Protein AF-A0ABD3G164-F1 (afdb_monomer)

Structure (mmCIF, N/CA/C/O backbone):
data_AF-A0ABD3G164-F1
#
_entry.id   AF-A0ABD3G164-F1
#
loop_
_atom_site.group_PDB
_atom_site.id
_atom_site.type_symbol
_atom_site.label_atom_id
_atom_site.label_alt_id
_atom_site.label_comp_id
_atom_site.label_asym_id
_atom_site.label_entity_id
_atom_site.label_seq_id
_atom_site.pdbx_PDB_ins_code
_atom_site.Cartn_x
_atom_site.Cartn_y
_atom_site.Cartn_z
_atom_site.occupancy
_atom_site.B_iso_or_equiv
_atom_site.auth_seq_id
_atom_site.auth_comp_id
_atom_site.auth_asym_id
_atom_site.auth_atom_id
_atom_site.pdbx_PDB_model_num
ATOM 1 N N . MET A 1 1 ? -25.704 -12.416 -5.956 1.00 90.75 1 MET A N 1
ATOM 2 C CA . MET A 1 1 ? -25.611 -12.506 -4.481 1.00 90.75 1 MET A CA 1
ATOM 3 C C . MET A 1 1 ? -25.428 -13.931 -3.973 1.00 90.75 1 MET A C 1
ATOM 5 O O . MET A 1 1 ? -24.560 -14.127 -3.137 1.00 90.75 1 MET A O 1
ATOM 9 N N . GLU A 1 2 ? -26.153 -14.931 -4.487 1.00 91.62 2 GLU A N 1
ATOM 10 C CA . GLU A 1 2 ? -26.036 -16.329 -4.013 1.00 91.62 2 GLU A CA 1
ATOM 11 C C . GLU A 1 2 ? -24.606 -16.896 -4.082 1.00 91.62 2 GLU A C 1
ATOM 13 O O . GLU A 1 2 ? -24.134 -17.468 -3.105 1.00 91.62 2 GLU A O 1
ATOM 18 N N . ASP A 1 3 ? -23.888 -16.704 -5.199 1.00 91.56 3 ASP A N 1
ATOM 19 C CA . ASP A 1 3 ? -22.515 -17.228 -5.320 1.00 91.56 3 ASP A CA 1
ATOM 20 C C . ASP A 1 3 ? -21.555 -16.527 -4.346 1.00 91.56 3 ASP A C 1
ATOM 22 O O . ASP A 1 3 ? -20.704 -17.173 -3.748 1.00 91.56 3 ASP A O 1
ATOM 26 N N . ALA A 1 4 ? -21.734 -15.218 -4.139 1.00 91.69 4 ALA A N 1
ATOM 27 C CA . ALA A 1 4 ? -20.929 -14.433 -3.206 1.00 91.69 4 ALA A CA 1
ATOM 28 C C . ALA A 1 4 ? -21.155 -14.860 -1.744 1.00 91.69 4 ALA A C 1
ATOM 30 O O . ALA A 1 4 ? -20.212 -14.880 -0.954 1.00 91.69 4 ALA A O 1
ATOM 31 N N . ALA A 1 5 ? -22.391 -15.232 -1.391 1.00 88.31 5 ALA A N 1
ATOM 32 C CA . ALA A 1 5 ? -22.724 -15.770 -0.074 1.00 88.31 5 ALA A CA 1
ATOM 33 C C . ALA A 1 5 ? -22.107 -17.160 0.154 1.00 88.31 5 ALA A C 1
ATOM 35 O O . ALA A 1 5 ? -21.679 -17.464 1.262 1.00 88.31 5 ALA A O 1
ATOM 36 N N . ALA A 1 6 ? -22.010 -17.986 -0.893 1.00 89.81 6 ALA A N 1
ATOM 37 C CA . ALA A 1 6 ? -21.413 -19.318 -0.803 1.00 89.81 6 ALA A CA 1
ATOM 38 C C . ALA A 1 6 ? -19.894 -19.301 -0.546 1.00 89.81 6 ALA A C 1
ATOM 40 O O . ALA A 1 6 ? -19.357 -20.293 -0.059 1.00 89.81 6 ALA A O 1
ATOM 41 N N . SER A 1 7 ? -19.203 -18.201 -0.868 1.00 86.75 7 SER A N 1
ATOM 42 C CA . SER A 1 7 ? -17.744 -18.082 -0.749 1.00 86.75 7 SER A CA 1
ATOM 43 C C . SER A 1 7 ? -17.274 -16.998 0.224 1.00 86.75 7 SER A C 1
ATOM 45 O O . SER A 1 7 ? -16.114 -16.619 0.161 1.00 86.75 7 SER A O 1
ATOM 47 N N . ASN A 1 8 ? -18.148 -16.436 1.071 1.00 87.19 8 ASN A N 1
ATOM 48 C CA . ASN A 1 8 ? -17.814 -15.283 1.927 1.00 87.19 8 ASN A CA 1
ATOM 49 C C . ASN A 1 8 ? -17.136 -14.120 1.167 1.00 87.19 8 ASN A C 1
ATOM 51 O O . ASN A 1 8 ? -16.335 -13.383 1.735 1.00 87.19 8 ASN A O 1
ATOM 55 N N . PHE A 1 9 ? -17.481 -13.926 -0.111 1.00 91.06 9 PHE A N 1
ATOM 56 C CA . PHE A 1 9 ? -16.754 -13.056 -1.044 1.00 91.06 9 PHE A CA 1
ATOM 57 C C . PHE A 1 9 ? -16.485 -11.654 -0.483 1.00 91.06 9 PHE A C 1
ATOM 59 O O . PHE A 1 9 ? -15.354 -11.179 -0.492 1.00 91.06 9 PHE A O 1
ATOM 66 N N . PHE A 1 10 ? -17.521 -11.005 0.049 1.00 91.56 10 PHE A N 1
ATOM 67 C CA . PHE A 1 10 ? -17.419 -9.645 0.576 1.00 91.56 10 PHE A CA 1
ATOM 68 C C . PHE A 1 10 ? -16.602 -9.559 1.866 1.00 91.56 10 PHE A C 1
ATOM 70 O O . PHE A 1 10 ? -15.978 -8.536 2.112 1.00 91.56 10 PHE A O 1
ATOM 77 N N . TRP A 1 11 ? -16.569 -10.621 2.675 1.00 87.12 11 TRP A N 1
ATOM 78 C CA . TRP A 1 11 ? -15.669 -10.674 3.824 1.00 87.12 11 TRP A CA 1
ATOM 79 C C . TRP A 1 11 ? -14.224 -10.753 3.340 1.00 87.12 11 TRP A C 1
ATOM 81 O O . TRP A 1 11 ? -13.418 -9.918 3.714 1.00 87.12 11 TRP A O 1
ATOM 91 N N . GLU A 1 12 ? -13.901 -11.685 2.444 1.00 84.88 12 GLU A N 1
ATOM 92 C CA . GLU A 1 12 ? -12.526 -11.879 1.956 1.00 84.88 12 GLU A CA 1
ATOM 93 C C . GLU A 1 12 ? -11.921 -10.638 1.278 1.00 84.88 12 GLU A C 1
ATOM 95 O O . GLU A 1 12 ? -10.701 -10.509 1.210 1.00 84.88 12 GLU A O 1
ATOM 100 N N . HIS A 1 13 ? -12.766 -9.721 0.802 1.00 84.44 13 HIS A N 1
ATOM 101 C CA . HIS A 1 13 ? -12.353 -8.469 0.168 1.00 84.44 13 HIS A CA 1
ATOM 102 C C . HIS A 1 13 ? -12.568 -7.225 1.048 1.00 84.44 13 HIS A C 1
ATOM 104 O O . HIS A 1 13 ? -12.393 -6.113 0.560 1.00 84.44 13 HIS A O 1
ATOM 110 N N . ALA A 1 14 ? -12.940 -7.391 2.324 1.00 84.94 14 ALA A N 1
ATOM 111 C CA . ALA A 1 14 ? -13.255 -6.296 3.250 1.00 84.94 14 ALA A CA 1
ATOM 112 C C . ALA A 1 14 ? -14.334 -5.315 2.725 1.00 84.94 14 ALA A C 1
ATOM 114 O O . ALA A 1 14 ? -14.304 -4.124 3.011 1.00 84.94 14 ALA A O 1
ATOM 115 N N . ASP A 1 15 ? -15.316 -5.835 1.986 1.00 89.62 15 ASP A N 1
ATOM 116 C CA . ASP A 1 15 ? -16.340 -5.087 1.244 1.00 89.62 15 ASP A CA 1
ATOM 117 C C . ASP A 1 15 ? -17.768 -5.399 1.734 1.00 89.62 15 ASP A C 1
ATOM 119 O O . ASP A 1 15 ? -18.725 -5.483 0.962 1.00 89.62 15 ASP A O 1
ATOM 123 N N . LEU A 1 16 ? -17.937 -5.597 3.043 1.00 88.44 16 LEU A N 1
ATOM 124 C CA . LEU A 1 16 ? -19.236 -5.919 3.650 1.00 88.44 16 LEU A CA 1
ATOM 125 C C . LEU A 1 16 ? -20.266 -4.792 3.492 1.00 88.44 16 LEU A C 1
ATOM 127 O O . LEU A 1 16 ? -21.427 -5.079 3.225 1.00 88.44 16 LEU A O 1
ATOM 131 N N . GLU A 1 17 ? -19.848 -3.529 3.552 1.00 88.88 17 GLU A N 1
ATOM 132 C CA . GLU A 1 17 ? -20.743 -2.393 3.281 1.00 88.88 17 GLU A CA 1
ATOM 133 C C . GLU A 1 17 ? -21.261 -2.417 1.836 1.00 88.88 17 GLU A C 1
ATOM 135 O O . GLU A 1 17 ? -22.432 -2.142 1.578 1.00 88.88 17 GLU A O 1
ATOM 140 N N . TRP A 1 18 ? -20.420 -2.840 0.885 1.00 93.19 18 TRP A N 1
ATOM 141 C CA . TRP A 1 18 ? -20.829 -3.024 -0.507 1.00 93.19 18 TRP A CA 1
ATOM 142 C C . TRP A 1 18 ? -21.812 -4.175 -0.674 1.00 93.19 18 TRP A C 1
ATOM 144 O O . TRP A 1 18 ? -22.723 -4.067 -1.490 1.00 93.19 18 TRP A O 1
ATOM 154 N N . ARG A 1 19 ? -21.686 -5.259 0.104 1.00 93.94 19 ARG A N 1
ATOM 155 C CA . ARG A 1 19 ? -22.713 -6.313 0.135 1.00 93.94 19 ARG A CA 1
ATOM 156 C C . ARG A 1 19 ? -24.071 -5.715 0.485 1.00 93.94 19 ARG A C 1
ATOM 158 O O . ARG A 1 19 ? -25.034 -5.967 -0.235 1.00 93.94 19 ARG A O 1
ATOM 165 N N . ASP A 1 20 ? -24.130 -4.958 1.575 1.00 92.69 20 ASP A N 1
ATOM 166 C CA . ASP A 1 20 ? -25.382 -4.434 2.122 1.00 92.69 20 ASP A CA 1
ATOM 167 C C . ASP A 1 20 ? -25.994 -3.399 1.176 1.00 92.69 20 ASP A C 1
ATOM 169 O O . ASP A 1 20 ? -27.171 -3.505 0.829 1.00 92.69 20 ASP A O 1
ATOM 173 N N . TRP A 1 21 ? -25.164 -2.508 0.627 1.00 95.19 21 TRP A N 1
ATOM 174 C CA . TRP A 1 21 ? -25.572 -1.564 -0.411 1.00 95.19 21 TRP A CA 1
ATOM 175 C C . TRP A 1 21 ? -26.112 -2.268 -1.666 1.00 95.19 21 TRP A C 1
ATOM 177 O O . TRP A 1 21 ? -27.148 -1.867 -2.199 1.00 95.19 21 TRP A O 1
ATOM 187 N N . ILE A 1 22 ? -25.460 -3.338 -2.145 1.00 95.25 22 ILE A N 1
ATOM 188 C CA . ILE A 1 22 ? -25.930 -4.094 -3.318 1.00 95.25 22 ILE A CA 1
ATOM 189 C C . ILE A 1 22 ? -27.287 -4.747 -3.032 1.00 95.25 22 ILE A C 1
ATOM 191 O O . ILE A 1 22 ? -28.179 -4.660 -3.875 1.00 95.25 22 ILE A O 1
ATOM 195 N N . VAL A 1 23 ? -27.457 -5.396 -1.874 1.00 94.81 23 VAL A N 1
ATOM 196 C CA . VAL A 1 23 ? -28.728 -6.041 -1.493 1.00 94.81 23 VAL A CA 1
ATOM 197 C C . VAL A 1 23 ? -29.853 -5.015 -1.443 1.00 94.81 23 VAL A C 1
ATOM 199 O O . VAL A 1 23 ? -30.873 -5.198 -2.100 1.00 94.81 23 VAL A O 1
ATOM 202 N N . GLU A 1 24 ? -29.638 -3.902 -0.746 1.00 95.12 24 GLU A N 1
ATOM 203 C CA . GLU A 1 24 ? -30.644 -2.853 -0.602 1.00 95.12 24 GLU A CA 1
ATOM 204 C C . GLU A 1 24 ? -31.071 -2.265 -1.955 1.00 95.12 24 GLU A C 1
ATOM 206 O O . GLU A 1 24 ? -32.260 -2.061 -2.207 1.00 95.12 24 GLU A O 1
ATOM 211 N N . ASN A 1 25 ? -30.119 -2.003 -2.854 1.00 95.44 25 ASN A N 1
ATOM 212 C CA . ASN A 1 25 ? -30.437 -1.450 -4.169 1.00 95.44 25 ASN A CA 1
ATOM 213 C C . ASN A 1 25 ? -31.142 -2.463 -5.079 1.00 95.44 25 ASN A C 1
ATOM 215 O O . ASN A 1 25 ? -32.011 -2.070 -5.861 1.00 95.44 25 ASN A O 1
ATOM 219 N N . LEU A 1 26 ? -30.810 -3.753 -4.968 1.00 94.19 26 LEU A N 1
ATOM 220 C CA . LEU A 1 26 ? -31.539 -4.815 -5.664 1.00 94.19 26 LEU A CA 1
ATOM 221 C C . LEU A 1 26 ? -32.984 -4.915 -5.158 1.00 94.19 26 LEU A C 1
ATOM 223 O O . LEU A 1 26 ? -33.901 -4.970 -5.976 1.00 94.19 26 LEU A O 1
ATOM 227 N N . ASP A 1 27 ? -33.195 -4.862 -3.841 1.00 94.94 27 ASP A N 1
ATOM 228 C CA . ASP A 1 27 ? -34.528 -4.923 -3.225 1.00 94.94 27 ASP A CA 1
ATOM 229 C C . ASP A 1 27 ? -35.397 -3.712 -3.596 1.00 94.94 27 ASP A C 1
ATOM 231 O O . ASP A 1 27 ? -36.611 -3.829 -3.771 1.00 94.94 27 ASP A O 1
ATOM 235 N N . ARG A 1 28 ? -34.772 -2.543 -3.774 1.00 95.31 28 ARG A N 1
ATOM 236 C CA . ARG A 1 28 ? -35.432 -1.314 -4.241 1.00 95.31 28 ARG A CA 1
ATOM 237 C C . ARG A 1 28 ? -35.680 -1.281 -5.753 1.00 95.31 28 ARG A C 1
ATOM 239 O O . ARG A 1 28 ? -36.342 -0.357 -6.219 1.00 95.31 28 ARG A O 1
ATOM 246 N N . GLY A 1 29 ? -35.160 -2.246 -6.515 1.00 93.69 29 GLY A N 1
ATOM 247 C CA . GLY A 1 29 ? -35.271 -2.272 -7.975 1.00 93.69 29 GLY A CA 1
ATOM 248 C C . GLY A 1 29 ? -34.539 -1.113 -8.657 1.00 93.69 29 GLY A C 1
ATOM 249 O O . GLY A 1 29 ? -35.062 -0.549 -9.611 1.00 93.69 29 GLY A O 1
ATOM 250 N N . ALA A 1 30 ? -33.367 -0.719 -8.148 1.00 93.38 30 ALA A N 1
ATOM 251 C CA . ALA A 1 30 ? -32.606 0.405 -8.687 1.00 93.38 30 ALA A CA 1
ATOM 252 C C . ALA A 1 30 ? -32.111 0.154 -10.128 1.00 93.38 30 ALA A C 1
ATOM 254 O O . ALA A 1 30 ? -31.572 -0.908 -10.440 1.00 93.38 30 ALA A O 1
ATOM 255 N N . ASP A 1 31 ? -32.213 1.175 -10.984 1.00 88.69 31 ASP A N 1
ATOM 256 C CA . ASP A 1 31 ? -31.933 1.058 -12.424 1.00 88.69 31 ASP A CA 1
ATOM 257 C C . ASP A 1 31 ? -30.432 1.030 -12.784 1.00 88.69 31 ASP A C 1
ATOM 259 O O . ASP A 1 31 ? -30.060 0.560 -13.859 1.00 88.69 31 ASP A O 1
ATOM 263 N N . ASN A 1 32 ? -29.545 1.529 -11.911 1.00 90.25 32 ASN A N 1
ATOM 264 C CA . ASN A 1 32 ? -28.104 1.628 -12.186 1.00 90.25 32 ASN A CA 1
ATOM 265 C C . ASN A 1 32 ? -27.232 1.185 -11.003 1.00 90.25 32 ASN A C 1
ATOM 267 O O . ASN A 1 32 ? -26.580 1.991 -10.342 1.00 90.25 32 ASN A O 1
ATOM 271 N N . ILE A 1 33 ? -27.189 -0.122 -10.767 1.00 93.12 33 ILE A N 1
ATOM 272 C CA . ILE A 1 33 ? -26.314 -0.721 -9.748 1.00 93.12 33 ILE A CA 1
ATOM 273 C C . ILE A 1 33 ? -24.887 -0.915 -10.289 1.00 93.12 33 ILE A C 1
ATOM 275 O O . ILE A 1 33 ? -23.912 -0.789 -9.552 1.00 93.12 33 ILE A O 1
ATOM 279 N N . MET A 1 34 ? -24.745 -1.186 -11.591 1.00 93.69 34 MET A N 1
ATOM 280 C CA . MET A 1 34 ? -23.447 -1.509 -12.192 1.00 93.69 34 MET A CA 1
ATOM 281 C C . MET A 1 34 ? -22.507 -0.308 -12.291 1.00 93.69 34 MET A C 1
ATOM 283 O O . MET A 1 34 ? -21.310 -0.495 -12.110 1.00 93.69 34 MET A O 1
ATOM 287 N N . GLY A 1 35 ? -23.007 0.905 -12.550 1.00 93.94 35 GLY A N 1
ATOM 288 C CA . GLY A 1 35 ? -22.163 2.102 -12.650 1.00 93.94 35 GLY A CA 1
ATOM 289 C C . GLY A 1 35 ? -21.299 2.325 -11.401 1.00 93.94 35 GLY A C 1
ATOM 290 O O . GLY A 1 35 ? -20.074 2.260 -11.512 1.00 93.94 35 GLY A O 1
ATOM 291 N N . PRO A 1 36 ? -21.908 2.481 -10.209 1.00 94.19 36 PRO A N 1
ATOM 292 C CA . PRO A 1 36 ? -21.166 2.660 -8.958 1.00 94.19 36 PRO A CA 1
ATOM 293 C C . PRO A 1 36 ? -20.212 1.503 -8.635 1.00 94.19 36 PRO A C 1
ATOM 295 O O . PRO A 1 36 ? -19.094 1.737 -8.175 1.00 94.19 36 PRO A O 1
ATOM 298 N N . ILE A 1 37 ? -20.617 0.254 -8.913 1.00 93.44 37 ILE A N 1
ATOM 299 C CA . ILE A 1 37 ? -19.750 -0.917 -8.716 1.00 93.44 37 ILE A CA 1
ATOM 300 C C . ILE A 1 37 ? -18.529 -0.838 -9.628 1.00 93.44 37 ILE A C 1
ATOM 302 O O . ILE A 1 37 ? -17.422 -1.083 -9.172 1.00 93.44 37 ILE A O 1
ATOM 306 N N . LEU A 1 38 ? -18.693 -0.514 -10.909 1.00 90.88 38 LEU A N 1
ATOM 307 C CA . LEU A 1 38 ? -17.566 -0.470 -11.840 1.00 90.88 38 LEU A CA 1
ATOM 308 C C . LEU A 1 38 ? -16.601 0.675 -11.532 1.00 90.88 38 LEU A C 1
ATOM 310 O O . LEU A 1 38 ? -15.396 0.502 -11.693 1.00 90.88 38 LEU A O 1
ATOM 314 N N . GLU A 1 39 ? -17.123 1.799 -11.050 1.00 87.88 39 GLU A N 1
ATOM 315 C CA . GLU A 1 39 ? -16.330 2.958 -10.648 1.00 87.88 39 GLU A CA 1
ATOM 316 C C . GLU A 1 39 ? -15.532 2.697 -9.362 1.00 87.88 39 GLU A C 1
ATOM 318 O O . GLU A 1 39 ? -14.335 2.960 -9.312 1.00 87.88 39 GLU A O 1
ATOM 323 N N . SER A 1 40 ? -16.170 2.135 -8.332 1.00 87.31 40 SER A N 1
ATOM 324 C CA . SER A 1 40 ? -15.554 1.994 -7.002 1.00 87.31 40 SER A CA 1
ATOM 325 C C . SER A 1 40 ? -14.933 0.620 -6.742 1.00 87.31 40 SER A C 1
ATOM 327 O O . SER A 1 40 ? -14.035 0.475 -5.913 1.00 87.31 40 SER A O 1
ATOM 329 N N . LYS A 1 41 ? -15.451 -0.416 -7.403 1.00 89.81 41 LYS A N 1
ATOM 330 C CA . LYS A 1 41 ? -15.180 -1.839 -7.149 1.00 89.81 41 LYS A CA 1
ATOM 331 C C . LYS A 1 41 ? -15.093 -2.633 -8.454 1.00 89.81 41 LYS A C 1
ATOM 333 O O . LYS A 1 41 ? -15.534 -3.778 -8.532 1.00 89.81 41 LYS A O 1
ATOM 338 N N . GLY A 1 42 ? -14.482 -2.048 -9.488 1.00 86.19 42 GLY A N 1
ATOM 339 C CA . GLY A 1 42 ? -14.372 -2.650 -10.823 1.00 86.19 42 GLY A CA 1
ATOM 340 C C . GLY A 1 42 ? -13.760 -4.057 -10.842 1.00 86.19 42 GLY A C 1
ATOM 341 O O . GLY A 1 42 ? -14.098 -4.865 -11.708 1.00 86.19 42 GLY A O 1
ATOM 342 N N . TYR A 1 43 ? -12.948 -4.405 -9.836 1.00 85.25 43 TYR A N 1
ATOM 343 C CA . TYR A 1 43 ? -12.423 -5.761 -9.648 1.00 85.25 43 TYR A CA 1
ATOM 344 C C . TYR A 1 43 ? -13.525 -6.830 -9.487 1.00 85.25 43 TYR A C 1
ATOM 346 O O . TYR A 1 43 ? -13.260 -8.007 -9.718 1.00 85.25 43 TYR A O 1
ATOM 354 N N . MET A 1 44 ? -14.754 -6.451 -9.111 1.00 91.50 44 MET A N 1
ATOM 355 C CA . MET A 1 44 ? -15.895 -7.362 -8.969 1.00 91.50 44 MET A CA 1
ATOM 356 C C . MET A 1 44 ? -16.439 -7.844 -10.324 1.00 91.50 44 MET A C 1
ATOM 358 O O . MET A 1 44 ? -17.105 -8.880 -10.382 1.00 91.50 44 MET A O 1
ATOM 362 N N . LEU A 1 45 ? -16.155 -7.138 -11.427 1.00 91.94 45 LEU A N 1
ATOM 363 C CA . LEU A 1 45 ? -16.735 -7.423 -12.744 1.00 91.94 45 LEU A CA 1
ATOM 364 C C . LEU A 1 45 ? -16.503 -8.871 -13.225 1.00 91.94 45 LEU A C 1
ATOM 366 O O . LEU A 1 45 ? -17.479 -9.505 -13.635 1.00 91.94 45 LEU A O 1
ATOM 370 N N . PRO A 1 46 ? -15.289 -9.456 -13.146 1.00 90.19 46 PRO A N 1
ATOM 371 C CA . PRO A 1 46 ? -15.083 -10.854 -13.515 1.00 90.19 46 PRO A CA 1
ATOM 372 C C . PRO A 1 46 ? -15.953 -11.835 -12.726 1.00 90.19 46 PRO A C 1
ATOM 374 O O . PRO A 1 46 ? -16.458 -12.802 -13.295 1.00 90.19 46 PRO A O 1
ATOM 377 N N . PHE A 1 47 ? -16.185 -11.566 -11.439 1.00 91.94 47 PHE A N 1
ATOM 378 C CA . PHE A 1 47 ? -17.030 -12.399 -10.584 1.00 91.94 47 PHE A CA 1
ATOM 379 C C . PHE A 1 47 ? -18.510 -12.259 -10.945 1.00 91.94 47 PHE A C 1
ATOM 381 O O . PHE A 1 47 ? -19.226 -13.260 -11.003 1.00 91.94 47 PHE A O 1
ATOM 388 N N . ILE A 1 48 ? -18.959 -11.040 -11.258 1.00 93.12 48 ILE A N 1
ATOM 389 C CA . ILE A 1 48 ? -20.326 -10.768 -11.725 1.00 93.12 48 ILE A CA 1
ATOM 390 C C . ILE A 1 48 ? -20.588 -11.491 -13.052 1.00 93.12 48 ILE A C 1
ATOM 392 O O . ILE A 1 48 ? -21.585 -12.203 -13.178 1.00 93.12 48 ILE A O 1
ATOM 396 N N . VAL A 1 49 ? -19.674 -11.380 -14.020 1.00 93.06 49 VAL A N 1
ATOM 397 C CA . VAL A 1 49 ? -19.796 -12.044 -15.328 1.00 93.06 49 VAL A CA 1
ATOM 398 C C . VAL A 1 49 ? -19.757 -13.565 -15.190 1.00 93.06 49 VAL A C 1
ATOM 400 O O . VAL A 1 49 ? -20.571 -14.247 -15.809 1.00 93.06 49 VAL A O 1
ATOM 403 N N . ALA A 1 50 ? -18.880 -14.113 -14.343 1.00 90.69 50 ALA A N 1
ATOM 404 C CA . ALA A 1 50 ? -18.846 -15.550 -14.071 1.00 90.69 50 ALA A CA 1
ATOM 405 C C . ALA A 1 50 ? -20.159 -16.047 -13.436 1.00 90.69 50 ALA A C 1
ATOM 407 O O . ALA A 1 50 ? -20.699 -17.081 -13.836 1.00 90.69 50 ALA A O 1
ATOM 408 N N . SER A 1 51 ? -20.705 -15.285 -12.483 1.00 92.50 51 SER A N 1
ATOM 409 C CA . SER A 1 51 ? -21.987 -15.564 -11.826 1.00 92.50 51 SER A CA 1
ATOM 410 C C . SER A 1 51 ? -23.157 -15.528 -12.823 1.00 92.50 51 SER A C 1
ATOM 412 O O . SER A 1 51 ? -24.032 -16.401 -12.793 1.00 92.50 51 SER A O 1
ATOM 414 N N . TRP A 1 52 ? -23.156 -14.569 -13.753 1.00 93.12 52 TRP A N 1
ATOM 415 C CA . TRP A 1 52 ? -24.133 -14.491 -14.840 1.00 93.12 52 TRP A CA 1
ATOM 416 C C . TRP A 1 52 ? -24.001 -15.668 -15.815 1.00 93.12 52 TRP A C 1
ATOM 418 O O . TRP A 1 52 ? -24.985 -16.365 -16.059 1.00 93.12 52 TRP A O 1
ATOM 428 N N . ALA A 1 53 ? -22.793 -15.954 -16.310 1.00 91.88 53 ALA A N 1
ATOM 429 C CA . ALA A 1 53 ? -22.547 -17.023 -17.280 1.00 91.88 53 ALA A CA 1
ATOM 430 C C . ALA A 1 53 ? -22.958 -18.401 -16.733 1.00 91.88 53 ALA A C 1
ATOM 432 O O . ALA A 1 53 ? -23.580 -19.196 -17.439 1.00 91.88 53 ALA A O 1
ATOM 433 N N . LYS A 1 54 ? -22.698 -18.652 -15.440 1.00 90.75 54 LYS A N 1
ATOM 434 C CA . LYS A 1 54 ? -23.152 -19.856 -14.727 1.00 90.75 54 LYS A CA 1
ATOM 435 C C . LYS A 1 54 ? -24.675 -20.028 -14.780 1.00 90.75 54 LYS A C 1
ATOM 437 O O . LYS A 1 54 ? -25.144 -21.150 -14.946 1.00 90.75 54 LYS A O 1
ATOM 442 N N . ARG A 1 55 ? -25.444 -18.940 -14.647 1.00 92.94 55 ARG A N 1
ATOM 443 C CA . ARG A 1 55 ? -26.920 -18.958 -14.710 1.00 92.94 55 ARG A CA 1
ATOM 444 C C . ARG A 1 55 ? -27.450 -19.007 -16.136 1.00 92.94 55 ARG A C 1
ATOM 446 O O . ARG A 1 55 ? -28.490 -19.613 -16.362 1.00 92.94 55 ARG A O 1
ATOM 453 N N . ALA A 1 56 ? -26.739 -18.401 -17.083 1.00 92.12 56 ALA A N 1
ATOM 454 C CA . ALA A 1 56 ? -27.106 -18.441 -18.491 1.00 92.12 56 ALA A CA 1
ATOM 455 C C . ALA A 1 56 ? -27.026 -19.867 -19.068 1.00 92.12 56 ALA A C 1
ATOM 457 O O . ALA A 1 56 ? -27.746 -20.179 -20.007 1.00 92.12 56 ALA A O 1
ATOM 458 N N . GLY A 1 57 ? -26.185 -20.746 -18.504 1.00 88.38 57 GLY A N 1
ATOM 459 C CA . GLY A 1 57 ? -26.207 -22.185 -18.797 1.00 88.38 57 GLY A CA 1
ATOM 460 C C . GLY A 1 57 ? -25.712 -22.575 -20.196 1.00 88.38 57 GLY A C 1
ATOM 461 O O . GLY A 1 57 ? -25.869 -23.725 -20.600 1.00 88.38 57 GLY A O 1
ATOM 462 N N . HIS A 1 58 ? -25.093 -21.645 -20.928 1.00 88.50 58 HIS A N 1
ATOM 463 C CA . HIS A 1 58 ? -24.563 -21.865 -22.272 1.00 88.50 58 HIS A CA 1
ATOM 464 C C . HIS A 1 58 ? -23.041 -21.711 -22.288 1.00 88.50 58 HIS A C 1
ATOM 466 O O . HIS A 1 58 ? -22.511 -20.664 -21.919 1.00 88.50 58 HIS A O 1
ATOM 472 N N . SER A 1 59 ? -22.331 -22.736 -22.769 1.00 81.44 59 SER A N 1
ATOM 473 C CA . SER A 1 59 ? -20.861 -22.742 -22.835 1.00 81.44 59 SER A CA 1
ATOM 474 C C . SER A 1 59 ? -20.285 -21.639 -23.727 1.00 81.44 59 SER A C 1
ATOM 476 O O . SER A 1 59 ? -19.179 -21.177 -23.478 1.00 81.44 59 SER A O 1
ATOM 478 N N . GLU A 1 60 ? -21.039 -21.183 -24.730 1.00 87.31 60 GLU A N 1
ATOM 479 C CA . GLU A 1 60 ? -20.649 -20.079 -25.621 1.00 87.31 60 GLU A CA 1
ATOM 480 C C . GLU A 1 60 ? -20.654 -18.706 -24.927 1.00 87.31 60 GLU A C 1
ATOM 482 O O . GLU A 1 60 ? -20.019 -17.773 -25.409 1.00 87.31 60 GLU A O 1
ATOM 487 N N . LEU A 1 61 ? -21.336 -18.577 -23.782 1.00 85.19 61 LEU A N 1
ATOM 488 C CA . LEU A 1 61 ? -21.434 -17.330 -23.015 1.00 85.19 61 LEU A CA 1
ATOM 489 C C . LEU A 1 61 ? -20.382 -17.228 -21.899 1.00 85.19 61 LEU A C 1
ATOM 491 O O . LEU A 1 61 ? -20.369 -16.255 -21.143 1.00 85.19 61 LEU A O 1
ATOM 495 N N . VAL A 1 62 ? -19.490 -18.217 -21.777 1.00 84.56 62 VAL A N 1
ATOM 496 C CA . VAL A 1 62 ? -18.388 -18.189 -20.809 1.00 84.56 62 VAL A CA 1
ATOM 497 C C . VAL A 1 62 ? -17.316 -17.220 -21.302 1.00 84.56 62 VAL A C 1
ATOM 499 O O . VAL A 1 62 ? -16.445 -17.564 -22.099 1.00 84.56 62 VAL A O 1
ATOM 502 N N . TYR A 1 63 ? -17.374 -15.990 -20.802 1.00 85.62 63 TYR A N 1
ATOM 503 C CA . TYR A 1 63 ? -16.369 -14.977 -21.089 1.00 85.62 63 TYR A CA 1
ATOM 504 C C . TYR A 1 63 ? -15.138 -15.161 -20.195 1.00 85.62 63 TYR A C 1
ATOM 506 O O . TYR A 1 63 ? -15.232 -15.162 -18.967 1.00 85.62 63 TYR A O 1
ATOM 514 N N . SER A 1 64 ? -13.968 -15.296 -20.819 1.00 82.62 64 SER A N 1
ATOM 515 C CA . SER A 1 64 ? -12.682 -15.321 -20.121 1.00 82.62 64 SER A CA 1
ATOM 516 C C . SER A 1 64 ? -11.997 -13.974 -20.285 1.00 82.62 64 SER A C 1
ATOM 518 O O . SER A 1 64 ? -11.603 -13.604 -21.389 1.00 82.62 64 SER A O 1
ATOM 520 N N . PHE A 1 65 ? -11.831 -13.249 -19.182 1.00 81.25 65 PHE A N 1
ATOM 521 C CA . PHE A 1 65 ? -11.042 -12.023 -19.181 1.00 81.25 65 PHE A CA 1
ATOM 522 C C . PHE A 1 65 ? -9.594 -12.349 -19.550 1.00 81.25 65 PHE A C 1
ATOM 524 O O . PHE A 1 65 ? -9.021 -13.328 -19.058 1.00 81.25 65 PHE A O 1
ATOM 531 N N . LEU A 1 66 ? -8.991 -11.518 -20.403 1.00 76.94 66 LEU A N 1
ATOM 532 C CA . LEU A 1 66 ? -7.548 -11.561 -20.608 1.00 76.94 66 LEU A CA 1
ATOM 533 C C . LEU A 1 66 ? -6.879 -11.372 -19.246 1.00 76.94 66 LEU A C 1
ATOM 535 O O . LEU A 1 66 ? -7.233 -10.460 -18.497 1.00 76.94 66 LEU A O 1
ATOM 539 N N . LYS A 1 67 ? -5.926 -12.247 -18.909 1.00 67.75 67 LYS A N 1
ATOM 540 C CA . LYS A 1 67 ? -5.115 -12.051 -17.707 1.00 67.75 67 LYS A CA 1
ATOM 541 C C . LYS A 1 67 ? -4.372 -10.735 -17.879 1.00 67.75 67 LYS A C 1
ATOM 543 O O . LYS A 1 67 ? -3.514 -10.637 -18.755 1.00 67.75 67 LYS A O 1
ATOM 548 N N . ALA A 1 68 ? -4.721 -9.746 -17.064 1.00 66.44 68 ALA A N 1
ATOM 549 C CA . ALA A 1 68 ? -3.981 -8.500 -17.016 1.00 66.44 68 ALA A CA 1
ATOM 550 C C . ALA A 1 68 ? -2.506 -8.810 -16.732 1.00 66.44 68 ALA A C 1
ATOM 552 O O . ALA A 1 68 ? -2.185 -9.720 -15.956 1.00 66.44 68 ALA A O 1
ATOM 553 N N . SER A 1 69 ? -1.605 -8.062 -17.368 1.00 69.06 69 SER A N 1
ATOM 554 C CA . SER A 1 69 ? -0.223 -8.002 -16.907 1.00 69.06 69 SER A CA 1
ATOM 555 C C . SER A 1 69 ? -0.221 -7.608 -15.434 1.00 69.06 69 SER A C 1
ATOM 557 O O . SER A 1 69 ? -1.044 -6.800 -15.000 1.00 69.06 69 SER A O 1
ATOM 559 N N . ILE A 1 70 ? 0.697 -8.179 -14.660 1.00 79.12 70 ILE A N 1
ATOM 560 C CA . ILE A 1 70 ? 0.850 -7.802 -13.257 1.00 79.12 70 ILE A CA 1
ATOM 561 C C . ILE A 1 70 ? 1.113 -6.298 -13.189 1.00 79.12 70 ILE A C 1
ATOM 563 O O . ILE A 1 70 ? 1.922 -5.775 -13.954 1.00 79.12 70 ILE A O 1
ATOM 567 N N . SER A 1 71 ? 0.423 -5.623 -12.274 1.00 85.31 71 SER A N 1
ATOM 568 C CA . SER A 1 71 ? 0.569 -4.190 -12.043 1.00 85.31 71 SER A CA 1
ATOM 569 C C . SER A 1 71 ? 2.032 -3.817 -11.777 1.00 85.31 71 SER A C 1
ATOM 571 O O . SER A 1 71 ? 2.666 -4.368 -10.867 1.00 85.31 71 SER A O 1
ATOM 573 N N . GLY A 1 72 ? 2.562 -2.855 -12.542 1.00 89.19 72 GLY A N 1
ATOM 574 C CA . GLY A 1 72 ? 3.890 -2.284 -12.297 1.00 89.19 72 GLY A CA 1
ATOM 575 C C . GLY A 1 72 ? 3.980 -1.654 -10.906 1.00 89.19 72 GLY A C 1
ATOM 576 O O . GLY A 1 72 ? 4.999 -1.773 -10.230 1.00 89.19 72 GLY A O 1
ATOM 577 N N . VAL A 1 73 ? 2.869 -1.086 -10.429 1.00 90.88 73 VAL A N 1
ATOM 578 C CA . VAL A 1 73 ? 2.738 -0.515 -9.082 1.00 90.88 73 VAL A CA 1
ATOM 579 C C . VAL A 1 73 ? 2.891 -1.590 -8.003 1.00 90.88 73 VAL A C 1
ATOM 581 O O . VAL A 1 73 ? 3.638 -1.407 -7.043 1.00 90.88 73 VAL A O 1
ATOM 584 N N . SER A 1 74 ? 2.253 -2.753 -8.165 1.00 89.00 74 SER A N 1
ATOM 585 C CA . SER A 1 74 ? 2.410 -3.849 -7.198 1.00 89.00 74 SER A CA 1
ATOM 586 C C . SER A 1 74 ? 3.835 -4.396 -7.177 1.00 89.00 74 SER A C 1
ATOM 588 O O . SER A 1 74 ? 4.366 -4.692 -6.105 1.00 89.00 74 SER A O 1
ATOM 590 N N . HIS A 1 75 ? 4.473 -4.506 -8.346 1.00 91.81 75 HIS A N 1
ATOM 591 C CA . HIS A 1 75 ? 5.885 -4.870 -8.432 1.00 91.81 75 HIS A CA 1
ATOM 592 C C . HIS A 1 75 ? 6.777 -3.874 -7.690 1.00 91.81 75 HIS A C 1
ATOM 594 O O . HIS A 1 75 ? 7.614 -4.294 -6.891 1.00 91.81 75 HIS A O 1
ATOM 600 N N . TYR A 1 76 ? 6.551 -2.578 -7.899 1.00 94.06 76 TYR A N 1
ATOM 601 C CA . TYR A 1 76 ? 7.290 -1.503 -7.249 1.00 94.06 76 TYR A CA 1
ATOM 602 C C . TYR A 1 76 ? 7.214 -1.575 -5.727 1.00 94.06 76 TYR A C 1
ATOM 604 O O . TYR A 1 76 ? 8.240 -1.595 -5.048 1.00 94.06 76 TYR A O 1
ATOM 612 N N . PHE A 1 77 ? 6.013 -1.702 -5.174 1.00 90.88 77 PHE A N 1
ATOM 613 C CA . PHE A 1 77 ? 5.859 -1.735 -3.726 1.00 90.88 77 PHE A CA 1
ATOM 614 C C . PHE A 1 77 ? 6.401 -3.012 -3.082 1.00 90.88 77 PHE A C 1
ATOM 616 O O . PHE A 1 77 ? 7.012 -2.946 -2.012 1.00 90.88 77 PHE A O 1
ATOM 623 N N . ARG A 1 78 ? 6.264 -4.166 -3.747 1.00 90.00 78 ARG A N 1
ATOM 624 C CA . ARG A 1 78 ? 6.928 -5.397 -3.300 1.00 90.00 78 ARG A CA 1
ATOM 625 C C . ARG A 1 78 ? 8.448 -5.260 -3.336 1.00 90.00 78 ARG A C 1
ATOM 627 O O . ARG A 1 78 ? 9.130 -5.753 -2.440 1.00 90.00 78 ARG A O 1
ATOM 634 N N . TRP A 1 79 ? 8.978 -4.621 -4.373 1.00 94.69 79 TRP A N 1
ATOM 635 C CA . TRP A 1 79 ? 10.405 -4.369 -4.491 1.00 94.69 79 TRP A CA 1
ATOM 636 C C . TRP A 1 79 ? 10.912 -3.430 -3.392 1.00 94.69 79 TRP A C 1
ATOM 638 O O . TRP A 1 79 ? 11.936 -3.746 -2.799 1.00 94.69 79 TRP A O 1
ATOM 648 N N . ILE A 1 80 ? 10.178 -2.367 -3.032 1.00 94.88 80 ILE A N 1
ATOM 649 C CA . ILE A 1 80 ? 10.540 -1.506 -1.890 1.00 94.88 80 ILE A CA 1
ATOM 650 C C . ILE A 1 80 ? 10.690 -2.333 -0.611 1.00 94.88 80 ILE A C 1
ATOM 652 O O . ILE A 1 80 ? 11.697 -2.203 0.080 1.00 94.88 80 ILE A O 1
ATOM 656 N N . GLN A 1 81 ? 9.711 -3.185 -0.284 1.00 90.75 81 GLN A N 1
ATOM 657 C CA . GLN A 1 81 ? 9.772 -4.024 0.920 1.00 90.75 81 GLN A CA 1
ATOM 658 C C . GLN A 1 81 ? 11.007 -4.927 0.904 1.00 90.75 81 GLN A C 1
ATOM 660 O O . GLN A 1 81 ? 11.810 -4.892 1.836 1.00 90.75 81 GLN A O 1
ATOM 665 N N . TRP A 1 82 ? 11.201 -5.653 -0.199 1.00 94.31 82 TRP A N 1
ATOM 666 C CA . TRP A 1 82 ? 12.370 -6.504 -0.388 1.00 94.31 82 TRP A CA 1
ATOM 667 C C . TRP A 1 82 ? 13.683 -5.720 -0.253 1.00 94.31 82 TRP A C 1
ATOM 669 O O . TRP A 1 82 ? 14.604 -6.174 0.423 1.00 94.31 82 TRP A O 1
ATOM 679 N N . ALA A 1 83 ? 13.777 -4.539 -0.864 1.00 96.75 83 ALA A N 1
ATOM 680 C CA . ALA A 1 83 ? 14.991 -3.737 -0.862 1.00 96.75 83 ALA A CA 1
ATOM 681 C C . ALA A 1 83 ? 15.314 -3.244 0.555 1.00 96.75 83 ALA A C 1
ATOM 683 O O . ALA A 1 83 ? 16.460 -3.342 0.984 1.00 96.75 83 ALA A O 1
ATOM 684 N N . LYS A 1 84 ? 14.307 -2.812 1.327 1.00 95.69 84 LYS A N 1
ATOM 685 C CA . LYS A 1 84 ? 14.475 -2.435 2.741 1.00 95.69 84 LYS A CA 1
ATOM 686 C C . LYS A 1 84 ? 14.954 -3.603 3.599 1.00 95.69 84 LYS A C 1
ATOM 688 O O . LYS A 1 84 ? 15.902 -3.439 4.363 1.00 95.69 84 LYS A O 1
ATOM 693 N N . GLU A 1 85 ? 14.330 -4.772 3.463 1.00 94.81 85 GLU A N 1
ATOM 694 C CA . GLU A 1 85 ? 14.730 -5.991 4.182 1.00 94.81 85 GLU A CA 1
ATOM 695 C C . GLU A 1 85 ? 16.155 -6.417 3.817 1.00 94.81 85 GLU A C 1
ATOM 697 O O . GLU A 1 85 ? 16.947 -6.800 4.682 1.00 94.81 85 GLU A O 1
ATOM 702 N N . ARG A 1 86 ? 16.508 -6.308 2.532 1.00 96.50 86 ARG A N 1
ATOM 703 C CA . ARG A 1 86 ? 17.844 -6.620 2.029 1.00 96.50 86 ARG A CA 1
ATOM 704 C C . ARG A 1 86 ? 18.889 -5.651 2.571 1.00 96.50 86 ARG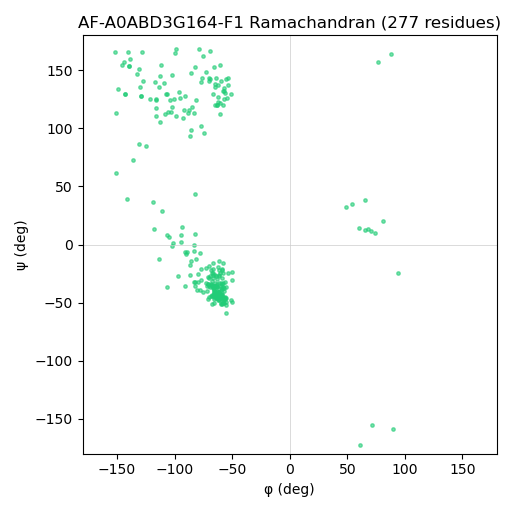 A C 1
ATOM 706 O O . ARG A 1 86 ? 19.932 -6.117 3.021 1.00 96.50 86 ARG A O 1
ATOM 713 N N . VAL A 1 87 ? 18.608 -4.343 2.570 1.00 97.31 87 VAL A N 1
ATOM 714 C CA . VAL A 1 87 ? 19.481 -3.326 3.178 1.00 97.31 87 VAL A CA 1
ATOM 715 C C . VAL A 1 87 ? 19.682 -3.643 4.654 1.00 97.31 87 VAL A C 1
ATOM 717 O O . VAL A 1 87 ? 20.825 -3.717 5.087 1.00 97.31 87 VAL A O 1
ATOM 720 N N . GLN A 1 88 ? 18.607 -3.893 5.408 1.00 96.12 88 GLN A N 1
ATOM 721 C CA . GLN A 1 88 ? 18.699 -4.209 6.835 1.00 96.12 88 GLN A CA 1
ATOM 722 C C . GLN A 1 88 ? 19.572 -5.445 7.081 1.00 96.12 88 GLN A C 1
ATOM 724 O O . GLN A 1 88 ? 20.531 -5.383 7.842 1.00 96.12 88 GLN A O 1
ATOM 729 N N . THR A 1 89 ? 19.306 -6.535 6.359 1.00 96.81 89 THR A N 1
ATOM 730 C CA . THR A 1 89 ? 20.082 -7.778 6.471 1.00 96.81 89 THR A CA 1
ATOM 731 C C . THR A 1 89 ? 21.569 -7.538 6.205 1.00 96.81 89 THR A C 1
ATOM 733 O O . THR A 1 89 ? 22.416 -8.013 6.954 1.00 96.81 89 THR A O 1
ATOM 736 N N . LEU A 1 90 ? 21.901 -6.789 5.148 1.00 97.00 90 LEU A N 1
ATOM 737 C CA . LEU A 1 90 ? 23.291 -6.498 4.797 1.00 97.00 90 LEU A CA 1
ATOM 738 C C . LEU A 1 90 ? 23.952 -5.532 5.784 1.00 97.00 90 LEU A C 1
ATOM 740 O O . LEU A 1 90 ? 25.135 -5.687 6.062 1.00 97.00 90 LEU A O 1
ATOM 744 N N . MET A 1 91 ? 23.215 -4.571 6.341 1.00 96.88 91 MET A N 1
ATOM 745 C CA . MET A 1 91 ? 23.722 -3.693 7.398 1.00 96.88 91 MET A CA 1
ATOM 746 C C . MET A 1 91 ? 24.070 -4.473 8.671 1.00 96.88 91 MET A C 1
ATOM 748 O O . MET A 1 91 ? 25.050 -4.134 9.333 1.00 96.88 91 MET A O 1
ATOM 752 N N . ASP A 1 92 ? 23.323 -5.536 8.975 1.00 96.88 92 ASP A N 1
ATOM 753 C CA . ASP A 1 92 ? 23.570 -6.387 10.142 1.00 96.88 92 ASP A CA 1
ATOM 754 C C . ASP A 1 92 ? 24.746 -7.361 9.934 1.00 96.88 92 ASP A C 1
ATOM 756 O O . ASP A 1 92 ? 25.434 -7.707 10.896 1.00 96.88 92 ASP A O 1
ATOM 760 N N . THR A 1 93 ? 25.005 -7.809 8.697 1.00 96.56 93 THR A N 1
ATOM 761 C CA . THR A 1 93 ? 26.029 -8.838 8.416 1.00 96.56 93 THR A CA 1
ATOM 762 C C . THR A 1 93 ? 27.305 -8.318 7.752 1.00 96.56 93 THR A C 1
ATOM 764 O O . THR A 1 93 ? 28.385 -8.836 8.027 1.00 96.56 93 THR A O 1
ATOM 767 N N . GLN A 1 94 ? 27.201 -7.341 6.850 1.00 95.88 94 GLN A N 1
ATOM 768 C CA . GLN A 1 94 ? 28.295 -6.828 6.012 1.00 95.88 94 GLN A CA 1
ATOM 769 C C . GLN A 1 94 ? 28.098 -5.338 5.645 1.00 95.88 94 GLN A C 1
ATOM 771 O O . GLN A 1 94 ? 27.994 -4.983 4.469 1.00 95.88 94 GLN A O 1
ATOM 776 N N . PRO A 1 95 ? 28.059 -4.425 6.634 1.00 94.56 95 PRO A N 1
ATOM 777 C CA . PRO A 1 95 ? 27.697 -3.023 6.409 1.00 94.56 95 PRO A CA 1
ATOM 778 C C . PRO A 1 95 ? 28.638 -2.277 5.453 1.00 94.56 95 PRO A C 1
ATOM 780 O O . PRO A 1 95 ? 28.214 -1.319 4.809 1.00 94.56 95 PRO A O 1
ATOM 783 N N . GLU A 1 96 ? 29.901 -2.696 5.338 1.00 95.19 96 GLU A N 1
ATOM 784 C CA . GLU A 1 96 ? 30.882 -2.067 4.441 1.00 95.19 96 GLU A CA 1
ATOM 785 C C . GLU A 1 96 ? 30.546 -2.254 2.956 1.00 95.19 96 GLU A C 1
ATOM 787 O O . GLU A 1 96 ? 30.885 -1.395 2.144 1.00 95.19 96 GLU A O 1
ATOM 792 N N . ASP A 1 97 ? 29.813 -3.316 2.613 1.00 93.75 97 ASP A N 1
ATOM 793 C CA . ASP A 1 97 ? 29.399 -3.590 1.235 1.00 93.75 97 ASP A CA 1
ATOM 794 C C . ASP A 1 97 ? 28.157 -2.786 0.827 1.00 93.75 97 ASP A C 1
ATOM 796 O O . ASP A 1 97 ? 27.823 -2.728 -0.354 1.00 93.75 97 ASP A O 1
ATOM 800 N N . VAL A 1 98 ? 27.457 -2.157 1.781 1.00 97.00 98 VAL A N 1
ATOM 801 C CA . VAL A 1 98 ? 26.239 -1.380 1.516 1.00 97.00 98 VAL A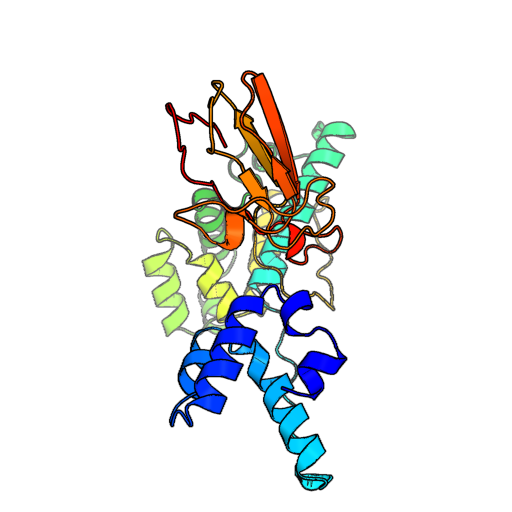 CA 1
ATOM 802 C C . VAL A 1 98 ? 26.612 0.065 1.168 1.00 97.00 98 VAL A C 1
ATOM 804 O O . VAL A 1 98 ? 27.109 0.786 2.047 1.00 97.00 98 VAL A O 1
ATOM 807 N N . PRO A 1 99 ? 26.345 0.556 -0.060 1.00 97.19 99 PRO A N 1
ATOM 808 C CA . PRO A 1 99 ? 26.647 1.938 -0.421 1.00 97.19 99 PRO A CA 1
ATOM 809 C C . PRO A 1 99 ? 25.908 2.936 0.465 1.00 97.19 99 PRO A C 1
ATOM 811 O O . PRO A 1 99 ? 24.736 2.756 0.786 1.00 97.19 99 PRO A O 1
ATOM 814 N N . LYS A 1 100 ? 26.576 4.032 0.840 1.00 96.69 100 LYS A N 1
ATOM 815 C CA . LYS A 1 100 ? 26.007 5.041 1.752 1.00 96.69 100 LYS A CA 1
ATOM 816 C C . LYS A 1 100 ? 24.697 5.650 1.248 1.00 96.69 100 LYS A C 1
ATOM 818 O O . LYS A 1 100 ? 23.846 5.967 2.069 1.00 96.69 100 LYS A O 1
ATOM 823 N N . CYS A 1 101 ? 24.530 5.795 -0.069 1.00 96.12 101 CYS A N 1
ATOM 824 C CA . CYS A 1 101 ? 23.316 6.359 -0.660 1.00 96.12 101 CYS A CA 1
ATOM 825 C C . CYS A 1 101 ? 22.068 5.501 -0.412 1.00 96.12 101 CYS A C 1
ATOM 827 O O . CYS A 1 101 ? 20.988 6.067 -0.335 1.00 96.12 101 CYS A O 1
ATOM 829 N N . VAL A 1 102 ? 22.203 4.182 -0.221 1.00 96.69 102 VAL A N 1
ATOM 830 C CA . VAL A 1 102 ? 21.072 3.259 -0.001 1.00 96.69 102 VAL A CA 1
ATOM 831 C C . VAL A 1 102 ? 20.930 2.794 1.451 1.00 96.69 102 VAL A C 1
ATOM 833 O O . VAL A 1 102 ? 20.116 1.920 1.739 1.00 96.69 102 VAL A O 1
ATOM 836 N N . ARG A 1 103 ? 21.720 3.345 2.380 1.00 96.62 103 ARG A N 1
ATOM 837 C CA . ARG A 1 103 ? 21.549 3.131 3.833 1.00 96.62 103 ARG A CA 1
ATOM 838 C C . ARG A 1 103 ? 20.363 3.953 4.351 1.00 96.62 103 ARG A C 1
ATOM 840 O O . ARG A 1 103 ? 19.995 4.893 3.664 1.00 96.62 103 ARG A O 1
ATOM 847 N N . PRO A 1 104 ? 19.787 3.672 5.537 1.00 95.69 104 PRO A N 1
ATOM 848 C CA . PRO A 1 104 ? 18.597 4.373 6.043 1.00 95.69 104 PRO A CA 1
ATOM 849 C C . PRO A 1 104 ? 18.652 5.910 6.021 1.00 95.69 104 PRO A C 1
ATOM 851 O O . PRO A 1 104 ? 17.621 6.556 5.850 1.00 95.69 104 PRO A O 1
ATOM 854 N N . GLU A 1 105 ? 19.838 6.502 6.169 1.00 94.38 105 GLU A N 1
ATOM 855 C CA . GLU A 1 105 ? 20.062 7.954 6.124 1.00 94.38 105 GLU A CA 1
ATOM 856 C C . GLU A 1 105 ? 20.383 8.490 4.716 1.00 94.38 105 GLU A C 1
ATOM 858 O O . GLU A 1 105 ? 20.528 9.697 4.525 1.00 94.38 105 GLU A O 1
ATOM 863 N N . GLY A 1 106 ? 20.553 7.601 3.741 1.00 95.81 106 GLY A N 1
ATOM 864 C CA . GLY A 1 106 ? 20.905 7.911 2.364 1.00 95.81 106 GLY A CA 1
ATOM 865 C C . GLY A 1 106 ? 19.702 8.321 1.515 1.00 95.81 106 GLY A C 1
ATOM 866 O O . GLY A 1 106 ? 18.561 7.928 1.758 1.00 95.81 106 GLY A O 1
ATOM 867 N N . GLU A 1 107 ? 19.960 9.121 0.482 1.00 95.19 107 GLU A N 1
ATOM 868 C CA . GLU A 1 107 ? 18.910 9.661 -0.388 1.00 95.19 107 GLU A CA 1
ATOM 869 C C . GLU A 1 107 ? 18.214 8.575 -1.229 1.00 95.19 107 GLU A C 1
ATOM 871 O O . GLU A 1 107 ? 17.012 8.663 -1.484 1.00 95.19 107 GLU A O 1
ATOM 876 N N . ASP A 1 108 ? 18.930 7.514 -1.593 1.00 96.44 108 ASP A N 1
ATOM 877 C CA . ASP A 1 108 ? 18.414 6.376 -2.357 1.00 96.44 108 ASP A CA 1
ATOM 878 C C . ASP A 1 108 ? 17.929 5.229 -1.455 1.00 96.44 108 ASP A C 1
ATOM 880 O O . ASP A 1 108 ? 17.718 4.110 -1.930 1.00 96.44 108 ASP A O 1
ATOM 884 N N . TYR A 1 109 ? 17.727 5.466 -0.153 1.00 97.44 109 TYR A N 1
ATOM 885 C CA . TYR A 1 109 ? 17.071 4.479 0.700 1.00 97.44 109 TYR A CA 1
ATOM 886 C C . TYR A 1 109 ? 15.633 4.223 0.219 1.00 97.44 109 TYR A C 1
ATOM 888 O O . TYR A 1 109 ? 14.854 5.178 0.108 1.00 97.44 109 TYR A O 1
ATOM 896 N N . PRO A 1 110 ? 15.231 2.961 -0.027 1.00 95.81 110 PRO A N 1
ATOM 897 C CA . PRO A 1 110 ? 13.888 2.662 -0.504 1.00 95.81 110 PRO A CA 1
ATOM 898 C C . PRO A 1 110 ? 12.817 3.064 0.515 1.00 95.81 110 PRO A C 1
ATOM 900 O O . PRO A 1 110 ? 12.762 2.555 1.637 1.00 95.81 110 PRO A O 1
ATOM 903 N N . THR A 1 111 ? 11.918 3.962 0.113 1.00 93.31 111 THR A N 1
ATOM 904 C CA . THR A 1 111 ? 10.778 4.399 0.930 1.00 93.31 111 THR A CA 1
ATOM 905 C C . THR A 1 111 ? 9.528 4.571 0.075 1.00 93.31 111 THR A C 1
ATOM 907 O O . THR A 1 111 ? 9.599 4.633 -1.146 1.00 93.31 111 THR A O 1
ATOM 910 N N . PHE A 1 112 ? 8.367 4.678 0.721 1.00 89.50 112 PHE A N 1
ATOM 911 C CA . PHE A 1 112 ? 7.119 5.039 0.040 1.00 89.50 112 PHE A CA 1
ATOM 912 C C . PHE A 1 112 ? 6.964 6.560 -0.143 1.00 89.50 112 PHE A C 1
ATOM 914 O O . PHE A 1 112 ? 5.956 7.014 -0.675 1.00 89.50 112 PHE A O 1
ATOM 921 N N . TYR A 1 113 ? 7.933 7.359 0.321 1.00 90.25 113 TYR A N 1
ATOM 922 C CA . TYR A 1 113 ? 7.842 8.815 0.307 1.00 90.25 113 TYR A CA 1
ATOM 923 C C . TYR A 1 113 ? 7.994 9.388 -1.097 1.00 90.25 113 TYR A C 1
ATOM 925 O O . TYR A 1 113 ? 8.779 8.890 -1.905 1.00 90.25 113 TYR A O 1
ATOM 933 N N . MET A 1 114 ? 7.312 10.509 -1.335 1.00 90.44 114 MET A N 1
ATOM 934 C CA . MET A 1 114 ? 7.347 11.211 -2.617 1.00 90.44 114 MET A CA 1
ATOM 935 C C . MET A 1 114 ? 8.768 11.600 -3.038 1.00 90.44 114 MET A C 1
ATOM 937 O O . MET A 1 114 ? 9.145 11.463 -4.193 1.00 90.44 114 MET A O 1
ATOM 941 N N . SER A 1 115 ? 9.610 11.995 -2.080 1.00 92.75 115 SER A N 1
ATOM 942 C CA . SER A 1 115 ? 11.004 12.359 -2.351 1.00 92.75 115 SER A CA 1
ATOM 943 C C . SER A 1 115 ? 11.821 11.217 -2.963 1.00 92.75 115 SER A C 1
ATOM 945 O O . SER A 1 115 ? 12.665 11.467 -3.821 1.00 92.75 115 SER A O 1
ATOM 947 N N . PHE A 1 116 ? 11.570 9.970 -2.557 1.00 94.75 116 PHE A N 1
ATOM 948 C CA . PHE A 1 116 ? 12.215 8.804 -3.155 1.00 94.75 116 PHE A CA 1
ATOM 949 C C . PHE A 1 116 ? 11.620 8.480 -4.530 1.00 94.75 116 PHE A C 1
ATOM 951 O O . PHE A 1 116 ? 12.369 8.205 -5.463 1.00 94.75 116 PHE A O 1
ATOM 958 N N . GLN A 1 117 ? 10.296 8.571 -4.684 1.00 94.06 117 GLN A N 1
ATOM 959 C CA . GLN A 1 117 ? 9.630 8.357 -5.974 1.00 94.06 117 GLN A CA 1
ATOM 960 C C . GLN A 1 117 ? 10.128 9.337 -7.048 1.00 94.06 117 GLN A C 1
ATOM 962 O O . GLN A 1 117 ? 10.485 8.909 -8.146 1.00 94.06 117 GLN A O 1
ATOM 967 N N . ASN A 1 118 ? 10.246 10.625 -6.713 1.00 94.19 118 ASN A N 1
ATOM 968 C CA . ASN A 1 118 ? 10.727 11.660 -7.633 1.00 94.19 118 ASN A CA 1
ATOM 969 C C . ASN A 1 118 ? 12.205 11.457 -7.990 1.00 94.19 118 ASN A C 1
ATOM 971 O O . ASN A 1 118 ? 12.596 11.634 -9.143 1.00 94.19 118 ASN A O 1
ATOM 975 N N . ARG A 1 119 ? 13.033 11.008 -7.035 1.00 95.06 119 ARG A N 1
ATOM 976 C CA . ARG A 1 119 ? 14.420 10.613 -7.331 1.00 95.06 119 ARG A CA 1
ATOM 977 C C . ARG A 1 119 ? 14.482 9.435 -8.292 1.00 95.06 119 ARG A C 1
ATOM 979 O O . ARG A 1 119 ? 15.235 9.491 -9.253 1.00 95.06 119 ARG A O 1
ATOM 986 N N . MET A 1 120 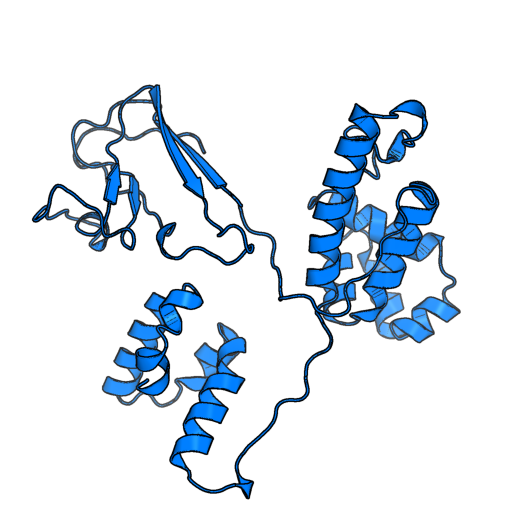? 13.659 8.411 -8.087 1.00 96.44 120 MET A N 1
ATOM 987 C CA . MET A 1 120 ? 13.587 7.268 -8.999 1.00 96.44 120 MET A CA 1
ATOM 988 C C . MET A 1 120 ? 13.155 7.674 -10.412 1.00 96.44 120 MET A C 1
ATOM 990 O O . MET A 1 120 ? 13.744 7.207 -11.383 1.00 96.44 120 MET A O 1
ATOM 994 N N . ALA A 1 121 ? 12.181 8.576 -10.535 1.00 95.56 121 ALA A N 1
ATOM 995 C CA . ALA A 1 121 ? 11.820 9.200 -11.806 1.00 95.56 121 ALA A CA 1
ATOM 996 C C . ALA A 1 121 ? 13.019 9.922 -12.455 1.00 95.56 121 ALA A C 1
ATOM 998 O O . ALA A 1 121 ? 13.312 9.703 -13.630 1.00 95.56 121 ALA A O 1
ATOM 999 N N . GLY A 1 122 ? 13.757 10.725 -11.683 1.00 95.62 122 GLY A N 1
ATOM 1000 C CA . GLY A 1 122 ? 14.989 11.373 -12.142 1.00 95.62 122 GLY A CA 1
ATOM 1001 C C . GLY A 1 122 ? 16.035 10.374 -12.641 1.00 95.62 122 GLY A C 1
ATOM 1002 O O . GLY A 1 122 ? 16.552 10.528 -13.744 1.00 95.62 122 GLY A O 1
ATOM 1003 N N . HIS A 1 123 ? 16.272 9.301 -11.888 1.00 96.81 123 HIS A N 1
ATOM 1004 C CA . HIS A 1 123 ? 17.242 8.263 -12.240 1.00 96.81 123 HIS A CA 1
ATOM 1005 C C . HIS A 1 123 ? 16.923 7.583 -13.575 1.00 96.81 123 HIS A C 1
ATOM 1007 O O . HIS A 1 123 ? 17.838 7.320 -14.350 1.00 96.81 123 HIS A O 1
ATOM 1013 N N . ILE A 1 124 ? 15.642 7.359 -13.885 1.00 96.44 124 ILE A N 1
ATOM 1014 C CA . ILE A 1 124 ? 15.216 6.811 -15.184 1.00 96.44 124 ILE A CA 1
ATOM 1015 C C . ILE A 1 124 ? 15.556 7.786 -16.322 1.00 96.44 124 ILE A C 1
ATOM 1017 O O . ILE A 1 124 ? 16.073 7.370 -17.358 1.00 96.44 124 ILE A O 1
ATOM 1021 N N . LEU A 1 125 ? 15.302 9.085 -16.137 1.00 95.50 125 LEU A N 1
ATOM 1022 C CA . LEU A 1 125 ? 15.638 10.109 -17.136 1.00 95.50 125 LEU A CA 1
ATOM 1023 C C . LEU A 1 125 ? 17.155 10.275 -17.328 1.00 95.50 125 LEU A C 1
ATOM 1025 O O . LEU A 1 125 ? 17.595 10.652 -18.411 1.00 95.50 125 LEU A O 1
ATOM 1029 N N . GLU A 1 126 ? 17.950 10.005 -16.292 1.00 96.44 126 GLU A N 1
ATOM 1030 C CA . GLU A 1 126 ? 19.415 10.039 -16.350 1.00 96.44 126 GLU A CA 1
ATOM 1031 C C . GLU A 1 126 ? 20.015 8.795 -17.019 1.00 96.44 126 GLU A C 1
ATOM 1033 O O . GLU A 1 126 ? 21.012 8.894 -17.737 1.00 96.44 126 GLU A O 1
ATOM 1038 N N . ASP A 1 127 ? 19.444 7.618 -16.760 1.00 97.12 127 ASP A N 1
ATOM 1039 C CA . ASP A 1 127 ? 20.040 6.341 -17.153 1.00 97.12 127 ASP A CA 1
ATOM 1040 C C . ASP A 1 127 ? 19.684 5.906 -18.576 1.00 97.12 127 ASP A C 1
ATOM 1042 O O . ASP A 1 127 ? 20.465 5.177 -19.197 1.00 97.12 127 ASP A O 1
ATOM 1046 N N . TYR A 1 128 ? 18.541 6.352 -19.103 1.00 96.56 128 TYR A N 1
ATOM 1047 C CA . TYR A 1 128 ? 18.025 5.913 -20.396 1.00 96.56 128 TYR A CA 1
ATOM 1048 C C . TYR A 1 128 ? 17.947 7.059 -21.406 1.00 96.56 128 TYR A C 1
ATOM 1050 O O . TYR A 1 128 ? 17.546 8.180 -21.106 1.00 96.56 128 TYR A O 1
ATOM 1058 N N . SER A 1 129 ? 18.312 6.762 -22.656 1.00 95.88 129 SER A N 1
ATOM 1059 C CA . SER A 1 129 ? 18.200 7.733 -23.749 1.00 95.88 129 SER A CA 1
ATOM 1060 C C . SER A 1 129 ? 16.740 8.076 -24.056 1.00 95.88 129 SER A C 1
ATOM 1062 O O . SER A 1 129 ? 15.860 7.223 -23.917 1.00 95.88 129 SER A O 1
ATOM 1064 N N . ARG A 1 130 ? 16.496 9.288 -24.576 1.00 94.12 130 ARG A N 1
ATOM 1065 C CA . ARG A 1 130 ? 15.169 9.700 -25.060 1.00 94.12 130 ARG A CA 1
ATOM 1066 C C . ARG A 1 130 ? 14.572 8.680 -26.028 1.00 94.12 130 ARG A C 1
ATOM 1068 O O . ARG A 1 130 ? 13.424 8.306 -25.843 1.00 94.12 130 ARG A O 1
ATOM 1075 N N . ASP A 1 131 ? 15.336 8.226 -27.020 1.00 94.94 131 ASP A N 1
ATOM 1076 C CA . ASP A 1 131 ? 14.827 7.319 -28.058 1.00 94.94 131 ASP A CA 1
ATOM 1077 C C . ASP A 1 131 ? 14.293 6.013 -27.450 1.00 94.94 131 ASP A C 1
ATOM 1079 O O . ASP A 1 131 ? 13.194 5.576 -27.781 1.00 94.94 131 ASP A O 1
ATOM 1083 N N . PHE A 1 132 ? 15.01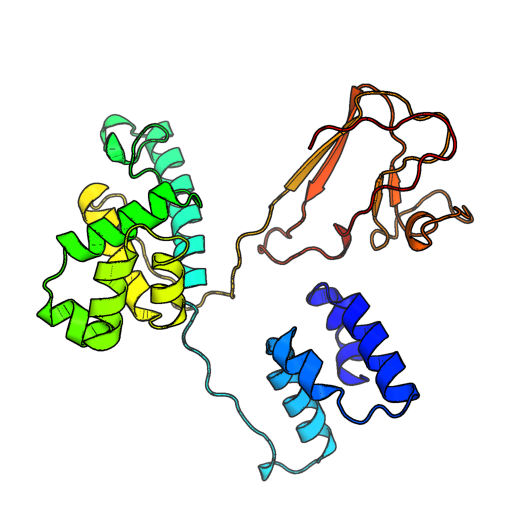7 5.454 -26.478 1.00 94.31 132 PHE A N 1
ATOM 1084 C CA . PHE A 1 132 ? 14.591 4.261 -25.744 1.00 94.31 132 PHE A CA 1
ATOM 1085 C C . PHE A 1 132 ? 13.335 4.503 -24.887 1.00 94.31 132 PHE A C 1
ATOM 1087 O O . PHE A 1 132 ? 12.420 3.676 -24.861 1.00 94.31 132 PHE A O 1
ATOM 1094 N N . LEU A 1 133 ? 13.266 5.636 -24.180 1.00 92.44 133 LEU A N 1
ATOM 1095 C CA . LEU A 1 133 ? 12.110 5.966 -23.341 1.00 92.44 133 LEU A CA 1
ATOM 1096 C C . LEU A 1 133 ? 10.862 6.267 -24.175 1.00 92.44 133 LEU A C 1
ATOM 1098 O O . LEU A 1 133 ? 9.774 5.857 -23.789 1.00 92.44 133 LEU A O 1
ATOM 1102 N N . VAL A 1 134 ? 11.010 6.915 -25.331 1.00 92.75 134 VAL A N 1
ATOM 1103 C CA . VAL A 1 134 ? 9.920 7.154 -26.289 1.00 92.75 134 VAL A CA 1
ATOM 1104 C C . VAL A 1 134 ? 9.422 5.839 -26.888 1.00 92.75 134 VAL A C 1
ATOM 1106 O O . VAL A 1 134 ? 8.214 5.653 -27.012 1.00 92.75 134 VAL A O 1
ATOM 1109 N N . GLU A 1 135 ? 10.317 4.902 -27.209 1.00 91.06 135 GLU A N 1
ATOM 1110 C CA . GLU A 1 135 ? 9.926 3.558 -27.656 1.00 91.06 135 GLU A CA 1
ATOM 1111 C C . GLU A 1 135 ? 9.161 2.793 -26.563 1.00 91.06 135 GLU A C 1
ATOM 1113 O O . GLU A 1 135 ? 8.203 2.078 -26.856 1.00 91.06 135 GLU A O 1
ATOM 1118 N N . THR A 1 136 ? 9.539 2.987 -25.297 1.00 86.75 136 THR A N 1
ATOM 1119 C CA . THR A 1 136 ? 8.926 2.297 -24.152 1.00 86.75 136 THR A CA 1
ATOM 1120 C C . THR A 1 136 ? 7.599 2.921 -23.705 1.00 86.75 136 THR A C 1
ATOM 1122 O O . THR A 1 136 ? 6.690 2.192 -23.315 1.00 86.75 136 THR A O 1
ATOM 1125 N N . LEU A 1 137 ? 7.488 4.253 -23.720 1.00 86.38 137 LEU A N 1
ATOM 1126 C CA . LEU A 1 137 ? 6.389 5.007 -23.103 1.00 86.38 137 LEU A CA 1
ATOM 1127 C C . LEU A 1 137 ? 5.481 5.736 -24.100 1.00 86.38 137 LEU A C 1
ATOM 1129 O O . LEU A 1 137 ? 4.407 6.168 -23.695 1.00 86.38 137 LEU A O 1
ATOM 1133 N N . THR A 1 138 ? 5.866 5.849 -25.377 1.00 88.69 138 THR A N 1
ATOM 1134 C CA . THR A 1 138 ? 5.367 6.808 -26.391 1.00 88.69 138 THR A CA 1
ATOM 1135 C C . THR A 1 138 ? 5.918 8.232 -26.237 1.00 88.69 138 THR A C 1
ATOM 1137 O O . THR A 1 138 ? 6.356 8.636 -25.160 1.00 88.69 138 THR A O 1
ATOM 1140 N N . ASP A 1 139 ? 5.914 9.005 -27.331 1.00 90.50 139 ASP A N 1
ATOM 1141 C CA . ASP A 1 139 ? 6.476 10.368 -27.362 1.00 90.50 139 ASP A CA 1
ATOM 1142 C C . ASP A 1 139 ? 5.666 11.348 -26.501 1.00 90.50 139 ASP A C 1
ATOM 1144 O O . ASP A 1 139 ? 6.244 12.077 -25.694 1.00 90.50 139 ASP A O 1
ATOM 1148 N N . ASP A 1 140 ? 4.332 11.293 -26.591 1.00 90.12 140 ASP A N 1
ATOM 1149 C CA . ASP A 1 140 ? 3.432 12.151 -25.810 1.00 90.12 140 ASP A CA 1
ATOM 1150 C C . ASP A 1 140 ? 3.602 11.917 -24.301 1.00 90.12 140 ASP A C 1
ATOM 1152 O O . ASP A 1 140 ? 3.699 12.861 -23.514 1.00 90.12 140 ASP A O 1
ATOM 1156 N N . PHE A 1 141 ? 3.691 10.651 -23.883 1.00 87.44 141 PHE A N 1
ATOM 1157 C CA . PHE A 1 141 ? 3.853 10.312 -22.471 1.00 87.44 141 PHE A CA 1
ATOM 1158 C C . PHE A 1 141 ? 5.263 10.626 -21.957 1.00 87.44 141 PHE A C 1
ATOM 1160 O O . PHE A 1 141 ? 5.419 11.023 -20.805 1.00 87.44 141 PHE A O 1
ATOM 1167 N N . PHE A 1 142 ? 6.296 10.499 -22.797 1.00 91.94 142 PHE A N 1
ATOM 1168 C CA . PHE A 1 142 ? 7.646 10.942 -22.448 1.00 91.94 142 PHE A CA 1
ATOM 1169 C C . PHE A 1 142 ? 7.699 12.460 -22.225 1.00 91.94 142 PHE A C 1
ATOM 1171 O O . PHE A 1 142 ? 8.292 12.913 -21.245 1.00 91.94 142 PHE A O 1
ATOM 1178 N N . ALA A 1 143 ? 7.058 13.249 -23.093 1.00 92.88 143 ALA A N 1
ATOM 1179 C CA . ALA A 1 143 ? 6.968 14.696 -22.912 1.00 92.88 143 ALA A CA 1
ATOM 1180 C C . ALA A 1 143 ? 6.270 15.050 -21.587 1.00 92.88 143 ALA A C 1
ATOM 1182 O O . ALA A 1 143 ? 6.801 15.848 -20.811 1.00 92.88 143 ALA A O 1
ATOM 1183 N N . TRP A 1 144 ? 5.147 14.382 -21.288 1.00 94.06 144 TRP A N 1
ATOM 1184 C CA . TRP A 1 144 ? 4.457 14.511 -20.003 1.00 94.06 144 TRP A CA 1
ATOM 1185 C C . TRP A 1 144 ? 5.363 14.136 -18.822 1.00 94.06 144 TRP A C 1
ATOM 1187 O O . TRP A 1 144 ? 5.429 14.878 -17.845 1.00 94.06 144 TRP A O 1
ATOM 1197 N N . PHE A 1 145 ? 6.110 13.033 -18.916 1.00 93.38 145 PHE A N 1
ATOM 1198 C CA . PHE A 1 145 ? 7.023 12.589 -17.863 1.00 93.38 145 PHE A CA 1
ATOM 1199 C C . PHE A 1 145 ? 8.091 13.648 -17.553 1.00 93.38 145 PHE A C 1
ATOM 1201 O O . PHE A 1 145 ? 8.300 13.993 -16.390 1.00 93.38 145 PHE A O 1
ATOM 1208 N N . VAL A 1 146 ? 8.731 14.216 -18.577 1.00 93.44 146 VAL A N 1
ATOM 1209 C CA . VAL A 1 146 ? 9.758 15.253 -18.394 1.00 93.44 146 VAL A CA 1
ATOM 1210 C C . VAL A 1 146 ? 9.178 16.518 -17.759 1.00 93.44 146 VAL A C 1
ATOM 1212 O O . VAL A 1 146 ? 9.800 17.086 -16.861 1.00 93.44 146 VAL A O 1
ATOM 1215 N N . GLU A 1 147 ? 7.994 16.951 -18.196 1.00 94.00 147 GLU A N 1
ATOM 1216 C CA . GLU A 1 147 ? 7.320 18.140 -17.662 1.00 94.00 147 GLU A CA 1
ATOM 1217 C C . GLU A 1 147 ? 6.879 17.954 -16.205 1.00 94.00 147 GLU A C 1
ATOM 1219 O O . GLU A 1 147 ? 6.946 18.889 -15.409 1.00 94.00 147 GLU A O 1
ATOM 1224 N N . ASN A 1 148 ? 6.464 16.739 -15.844 1.00 93.19 148 ASN A N 1
ATOM 1225 C CA . ASN A 1 148 ? 5.856 16.453 -14.552 1.00 93.19 148 ASN A CA 1
ATOM 1226 C C . ASN A 1 148 ? 6.817 15.800 -13.557 1.00 93.19 148 ASN A C 1
ATOM 1228 O O . ASN A 1 148 ? 6.384 15.538 -12.452 1.00 93.19 148 ASN A O 1
ATOM 1232 N N . LYS A 1 149 ? 8.094 15.554 -13.875 1.00 87.81 149 LYS A N 1
ATOM 1233 C CA . LYS A 1 149 ? 9.021 14.730 -13.061 1.00 87.81 149 LYS A CA 1
ATOM 1234 C C . LYS A 1 149 ? 9.122 15.066 -11.559 1.00 87.81 149 LYS A C 1
ATOM 1236 O O . LYS A 1 149 ? 9.528 14.208 -10.782 1.00 87.81 149 LYS A O 1
ATOM 1241 N N . ASP A 1 150 ? 8.795 16.299 -11.167 1.00 87.69 150 ASP A N 1
ATOM 1242 C CA . ASP A 1 150 ? 8.844 16.775 -9.778 1.00 87.69 150 ASP A CA 1
ATOM 1243 C C . ASP A 1 150 ? 7.454 16.837 -9.103 1.00 87.69 150 ASP A C 1
ATOM 1245 O O . ASP A 1 150 ? 7.366 17.192 -7.927 1.00 87.69 150 ASP A O 1
ATOM 1249 N N . ASN A 1 151 ? 6.385 16.498 -9.829 1.00 90.12 151 ASN A N 1
ATOM 1250 C CA . ASN A 1 151 ? 5.014 16.422 -9.326 1.00 90.12 151 ASN A CA 1
ATOM 1251 C C . ASN A 1 151 ? 4.771 15.125 -8.547 1.00 90.12 151 ASN A C 1
ATOM 1253 O O . ASN A 1 151 ? 5.560 14.179 -8.585 1.00 90.12 151 ASN A O 1
ATOM 1257 N N . ASP A 1 152 ? 3.637 15.084 -7.856 1.00 87.62 152 ASP A N 1
ATOM 1258 C CA . ASP A 1 152 ? 3.233 13.930 -7.065 1.00 87.62 152 ASP A CA 1
ATOM 1259 C C . ASP A 1 152 ? 2.846 12.729 -7.950 1.00 87.62 152 ASP A C 1
ATOM 1261 O O . ASP A 1 152 ? 2.235 12.880 -9.009 1.00 87.62 152 ASP A O 1
ATOM 1265 N N . ASP A 1 153 ? 3.192 11.522 -7.492 1.00 87.44 153 ASP A N 1
ATOM 1266 C CA . ASP A 1 153 ? 2.793 10.219 -8.048 1.00 87.44 153 ASP A CA 1
ATOM 1267 C C . ASP A 1 153 ? 3.199 9.936 -9.507 1.00 87.44 153 ASP A C 1
ATOM 1269 O O . ASP A 1 153 ? 2.741 8.954 -10.095 1.00 87.44 153 ASP A O 1
ATOM 1273 N N . VAL A 1 154 ? 4.108 10.721 -10.090 1.00 92.12 154 VAL A N 1
ATOM 1274 C CA . VAL A 1 154 ? 4.544 10.578 -11.496 1.00 92.12 154 VAL A CA 1
ATOM 1275 C C . VAL A 1 154 ? 5.054 9.173 -11.785 1.00 92.12 154 VAL A C 1
ATOM 1277 O O . VAL A 1 154 ? 4.659 8.546 -12.766 1.00 92.12 154 VAL A O 1
ATOM 1280 N N . LEU A 1 155 ? 5.893 8.640 -10.894 1.00 93.50 155 LEU A N 1
ATOM 1281 C CA . LEU A 1 155 ? 6.406 7.281 -11.015 1.00 93.50 155 LEU A CA 1
ATOM 1282 C C . LEU A 1 155 ? 5.279 6.242 -10.979 1.00 93.50 155 LEU A C 1
ATOM 1284 O O . LEU A 1 155 ? 5.280 5.300 -11.771 1.00 93.50 155 LEU A O 1
ATOM 1288 N N . LEU A 1 156 ? 4.312 6.403 -10.073 1.00 92.25 156 LEU A N 1
ATOM 1289 C CA . LEU A 1 156 ? 3.185 5.481 -9.977 1.00 92.25 156 LEU A CA 1
ATOM 1290 C C . LEU A 1 156 ? 2.315 5.552 -11.229 1.00 92.25 156 LEU A C 1
ATOM 1292 O O . LEU A 1 156 ? 1.870 4.510 -11.698 1.00 92.25 156 LEU A O 1
ATOM 1296 N N . GLU A 1 157 ? 2.126 6.732 -11.812 1.00 91.69 157 GLU A N 1
ATOM 1297 C CA . GLU A 1 157 ? 1.367 6.900 -13.050 1.00 91.69 157 GLU A CA 1
ATOM 1298 C C . GLU A 1 157 ? 2.044 6.223 -14.250 1.00 91.69 157 GLU A C 1
ATOM 1300 O O . GLU A 1 157 ? 1.391 5.507 -15.018 1.00 91.69 157 GLU A O 1
ATOM 1305 N N . ILE A 1 158 ? 3.374 6.346 -14.355 1.00 91.62 158 ILE A N 1
ATOM 1306 C CA . ILE A 1 158 ? 4.172 5.602 -15.340 1.00 91.62 158 ILE A CA 1
ATOM 1307 C C . ILE A 1 158 ? 3.949 4.097 -15.160 1.00 91.62 158 ILE A C 1
ATOM 1309 O O . ILE A 1 158 ? 3.682 3.393 -16.131 1.00 91.62 158 ILE A O 1
ATOM 1313 N N . LEU A 1 159 ? 4.008 3.599 -13.923 1.00 92.06 159 LEU A N 1
ATOM 1314 C CA . LEU A 1 159 ? 3.858 2.177 -13.609 1.00 92.06 159 LEU A CA 1
ATOM 1315 C C . LEU A 1 159 ? 2.428 1.642 -13.788 1.00 92.06 159 LEU A C 1
ATOM 1317 O O . LEU A 1 159 ? 2.263 0.446 -14.053 1.00 92.06 159 LEU A O 1
ATOM 1321 N N . ARG A 1 160 ? 1.401 2.490 -13.629 1.00 88.69 160 ARG A N 1
ATOM 1322 C CA .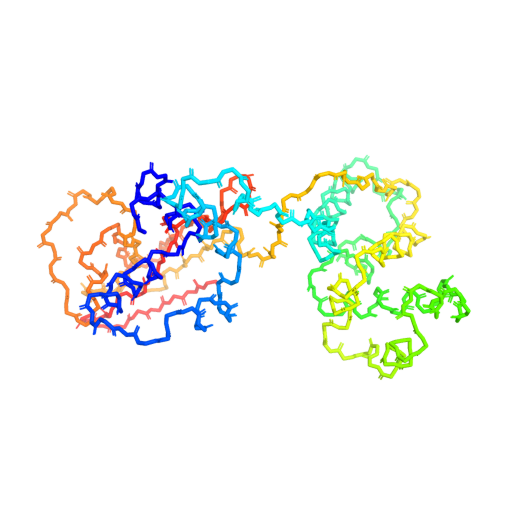 ARG A 1 160 ? -0.007 2.154 -13.912 1.00 88.69 160 ARG A CA 1
ATOM 1323 C C . ARG A 1 160 ? -0.229 1.965 -15.407 1.00 88.69 160 ARG A C 1
ATOM 1325 O O . ARG A 1 160 ? -0.875 0.999 -15.805 1.00 88.69 160 ARG A O 1
ATOM 1332 N N . THR A 1 161 ? 0.329 2.864 -16.212 1.00 87.50 161 THR A N 1
ATOM 1333 C CA . THR A 1 161 ? 0.128 2.883 -17.667 1.00 87.50 161 THR A CA 1
ATOM 1334 C C . THR A 1 161 ? 1.049 1.895 -18.386 1.00 87.50 161 THR A C 1
ATOM 1336 O O . THR A 1 161 ? 0.637 1.250 -19.347 1.00 87.50 161 THR A O 1
ATOM 1339 N N . ASN A 1 162 ? 2.277 1.718 -17.889 1.00 88.81 162 ASN A N 1
ATOM 1340 C CA . ASN A 1 162 ? 3.327 0.921 -18.520 1.00 88.81 162 ASN A CA 1
ATOM 1341 C C . ASN A 1 162 ? 3.969 -0.048 -17.507 1.00 88.81 162 ASN A C 1
ATOM 1343 O O . ASN A 1 162 ? 5.005 0.257 -16.915 1.00 88.81 162 ASN A O 1
ATOM 1347 N N . PRO A 1 163 ? 3.408 -1.255 -17.305 1.00 87.12 163 PRO A N 1
ATOM 1348 C CA . PRO A 1 163 ? 3.926 -2.212 -16.321 1.00 87.12 163 PRO A CA 1
ATOM 1349 C C . PRO A 1 163 ? 5.373 -2.676 -16.559 1.00 87.12 163 PRO A C 1
ATOM 1351 O O . PRO A 1 163 ? 6.050 -3.094 -15.617 1.00 87.12 163 PRO A O 1
ATOM 1354 N N . SER A 1 164 ? 5.862 -2.611 -17.802 1.00 86.19 164 SER A N 1
ATOM 1355 C CA . SER A 1 164 ? 7.263 -2.881 -18.159 1.00 86.19 164 SER A CA 1
ATOM 1356 C C . SER A 1 164 ? 8.228 -1.827 -17.614 1.00 86.19 164 SER A C 1
ATOM 1358 O O . SER A 1 164 ? 9.383 -2.152 -17.353 1.00 86.19 164 SER A O 1
ATOM 1360 N N . ALA A 1 165 ? 7.764 -0.599 -17.354 1.00 91.94 165 ALA A N 1
ATOM 1361 C CA . ALA A 1 165 ? 8.595 0.469 -16.804 1.00 91.94 165 ALA A CA 1
ATOM 1362 C C . ALA A 1 165 ? 9.145 0.133 -15.409 1.00 91.94 165 ALA A C 1
ATOM 1364 O O . ALA A 1 165 ? 10.150 0.704 -14.998 1.00 91.94 165 ALA A O 1
ATOM 1365 N N . PHE A 1 166 ? 8.544 -0.830 -14.698 1.00 94.38 166 PHE A N 1
ATOM 1366 C CA . PHE A 1 166 ? 9.087 -1.349 -13.441 1.00 94.38 166 PHE A CA 1
ATOM 1367 C C . PHE A 1 166 ? 10.528 -1.854 -13.580 1.00 94.38 166 PHE A C 1
ATOM 1369 O O . PHE A 1 166 ? 11.321 -1.673 -12.659 1.00 94.38 166 PHE A O 1
ATOM 1376 N N . ASP A 1 167 ? 10.877 -2.461 -14.717 1.00 94.56 167 ASP A N 1
ATOM 1377 C CA . ASP A 1 167 ? 12.227 -2.988 -14.922 1.00 94.56 167 ASP A CA 1
ATOM 1378 C C . ASP A 1 167 ? 13.249 -1.837 -14.960 1.00 94.56 167 ASP A C 1
ATOM 1380 O O . ASP A 1 167 ? 14.298 -1.938 -14.328 1.00 94.56 167 ASP A O 1
ATOM 1384 N N . LEU A 1 168 ? 12.869 -0.684 -15.528 1.00 95.81 168 LEU A N 1
ATOM 1385 C CA . LEU A 1 168 ? 13.678 0.542 -15.516 1.00 95.81 168 LEU A CA 1
ATOM 1386 C C . LEU A 1 168 ? 13.915 1.062 -14.094 1.00 95.81 168 LEU A C 1
ATOM 1388 O O . LEU A 1 168 ? 15.021 1.466 -13.754 1.00 95.81 168 LEU A O 1
ATOM 1392 N N . VAL A 1 169 ? 12.884 1.022 -13.240 1.00 96.56 169 VAL A N 1
ATOM 1393 C CA . VAL A 1 169 ? 12.986 1.454 -11.834 1.00 96.56 169 VAL A CA 1
ATOM 1394 C C . VAL A 1 169 ? 14.033 0.629 -11.093 1.00 96.56 169 VAL A C 1
ATOM 1396 O O . VAL A 1 169 ? 14.918 1.176 -10.433 1.00 96.56 169 VAL A O 1
ATOM 1399 N N . VAL A 1 170 ? 13.928 -0.697 -11.192 1.00 97.44 170 VAL A N 1
ATOM 1400 C CA . VAL A 1 170 ? 14.828 -1.613 -10.487 1.00 97.44 170 VAL A CA 1
ATOM 1401 C C . VAL A 1 170 ? 16.247 -1.472 -11.014 1.00 97.44 170 VAL A C 1
ATOM 1403 O O . VAL A 1 170 ? 17.169 -1.346 -10.215 1.00 97.44 170 VAL A O 1
ATOM 1406 N N . GLU A 1 171 ? 16.428 -1.451 -12.333 1.00 97.00 171 GLU A N 1
ATOM 1407 C CA . GLU A 1 171 ? 17.742 -1.321 -12.962 1.00 97.00 171 GLU A CA 1
ATOM 1408 C C . GLU A 1 171 ? 18.430 -0.002 -12.586 1.00 97.00 171 GLU A C 1
ATOM 1410 O O . GLU A 1 171 ? 19.584 -0.019 -12.147 1.00 97.00 171 GLU A O 1
ATOM 1415 N N . SER A 1 172 ? 17.717 1.127 -12.662 1.00 97.44 172 SER A N 1
ATOM 1416 C CA . SER A 1 172 ? 18.238 2.437 -12.258 1.00 97.44 172 SER A CA 1
ATOM 1417 C C . SER A 1 172 ? 18.656 2.477 -10.789 1.00 97.44 172 SER A C 1
ATOM 1419 O O . SER A 1 172 ? 19.717 3.012 -10.449 1.00 97.44 172 SER A O 1
ATOM 1421 N N . TRP A 1 173 ? 17.862 1.895 -9.889 1.00 98.06 173 TRP A N 1
ATOM 1422 C CA . TRP A 1 173 ? 18.238 1.849 -8.477 1.00 98.06 173 TRP A CA 1
ATOM 1423 C C . TRP A 1 173 ? 19.413 0.894 -8.231 1.00 98.06 173 TRP A C 1
ATOM 1425 O O . TRP A 1 173 ? 20.378 1.264 -7.562 1.00 98.06 173 TRP A O 1
ATOM 1435 N N . THR A 1 174 ? 19.391 -0.309 -8.814 1.00 97.69 174 THR A N 1
ATOM 1436 C CA . THR A 1 174 ? 20.465 -1.304 -8.675 1.00 97.69 174 THR A CA 1
ATOM 1437 C C . THR A 1 174 ? 21.792 -0.785 -9.231 1.00 97.69 174 THR A C 1
ATOM 1439 O O . THR A 1 174 ? 22.831 -1.054 -8.636 1.00 97.69 174 THR A O 1
ATOM 1442 N N . LYS A 1 175 ? 21.793 0.046 -10.282 1.00 97.00 175 LYS A N 1
ATOM 1443 C CA . LYS A 1 175 ? 23.003 0.726 -10.783 1.00 97.00 175 LYS A CA 1
ATOM 1444 C C . LYS A 1 175 ? 23.707 1.569 -9.709 1.00 97.00 175 LYS A C 1
ATOM 1446 O O . LYS A 1 175 ? 24.931 1.687 -9.729 1.00 97.00 175 LYS A O 1
ATOM 1451 N N . ARG A 1 176 ? 22.948 2.142 -8.769 1.00 96.50 176 ARG A N 1
ATOM 1452 C CA . ARG A 1 176 ? 23.456 2.946 -7.639 1.00 96.50 176 ARG A CA 1
ATOM 1453 C C . ARG A 1 176 ? 23.726 2.085 -6.400 1.00 96.50 176 ARG A C 1
ATOM 1455 O O . ARG A 1 176 ? 24.696 2.328 -5.686 1.00 96.50 176 ARG A O 1
ATOM 1462 N N . ALA A 1 177 ? 22.895 1.069 -6.162 1.00 96.44 177 ALA A N 1
ATOM 1463 C CA . ALA A 1 177 ? 22.982 0.172 -5.008 1.00 96.44 177 ALA A CA 1
ATOM 1464 C C . ALA A 1 177 ? 24.057 -0.928 -5.149 1.00 96.44 177 ALA A C 1
ATOM 1466 O O . ALA A 1 177 ? 24.562 -1.433 -4.147 1.00 96.44 177 ALA A O 1
ATOM 1467 N N . GLY A 1 178 ? 24.415 -1.297 -6.379 1.00 96.25 178 GLY A N 1
ATOM 1468 C CA . GLY A 1 178 ? 25.339 -2.380 -6.708 1.00 96.25 178 GLY A CA 1
ATOM 1469 C C . GLY A 1 178 ? 24.679 -3.760 -6.834 1.00 96.25 178 GLY A C 1
ATOM 1470 O O . GLY A 1 178 ? 23.571 -4.009 -6.351 1.00 96.25 178 GLY A O 1
ATOM 1471 N N . ASP A 1 179 ? 25.403 -4.695 -7.455 1.00 95.62 179 ASP A N 1
ATOM 1472 C CA . ASP A 1 179 ? 24.901 -6.022 -7.855 1.00 95.62 179 ASP A CA 1
ATOM 1473 C C . ASP A 1 179 ? 24.417 -6.900 -6.690 1.00 95.62 179 ASP A C 1
ATOM 1475 O O . ASP A 1 179 ? 23.588 -7.795 -6.883 1.00 95.62 179 ASP A O 1
ATOM 1479 N N . ILE A 1 180 ? 24.870 -6.628 -5.459 1.00 94.62 180 ILE A N 1
ATOM 1480 C CA . ILE A 1 180 ? 24.402 -7.310 -4.236 1.00 94.62 180 ILE A CA 1
ATOM 1481 C C . ILE A 1 180 ? 22.899 -7.098 -3.968 1.00 94.62 180 ILE A C 1
ATOM 1483 O O . ILE A 1 180 ? 22.305 -7.826 -3.157 1.00 94.62 180 ILE A O 1
ATOM 1487 N N . PHE A 1 181 ? 22.304 -6.130 -4.675 1.00 96.69 181 PHE A N 1
ATOM 1488 C CA . PHE A 1 181 ? 20.885 -5.810 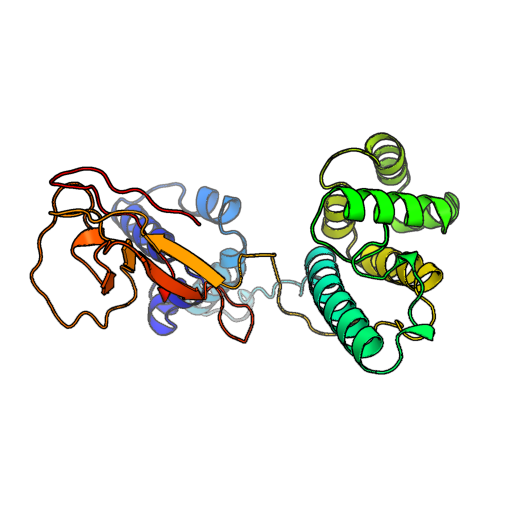-4.723 1.00 96.69 181 PHE A CA 1
ATOM 1489 C C . PHE A 1 181 ? 20.223 -6.131 -6.078 1.00 96.69 181 PHE A C 1
ATOM 1491 O O . PHE A 1 181 ? 19.230 -5.507 -6.458 1.00 96.69 181 PHE A O 1
ATOM 1498 N N . THR A 1 182 ? 20.724 -7.120 -6.816 1.00 96.12 182 THR A N 1
ATOM 1499 C CA . THR A 1 182 ? 20.010 -7.635 -7.993 1.00 96.12 182 THR A CA 1
ATOM 1500 C C . THR A 1 182 ? 18.675 -8.255 -7.571 1.00 96.12 182 THR A C 1
ATOM 1502 O O . THR A 1 182 ? 18.639 -9.207 -6.786 1.00 96.12 182 THR A O 1
ATOM 1505 N N . TYR A 1 183 ? 17.567 -7.728 -8.095 1.00 95.81 183 TYR A N 1
ATOM 1506 C CA . TYR A 1 183 ? 16.222 -8.189 -7.761 1.00 95.81 183 TYR A CA 1
ATOM 1507 C C . TYR A 1 183 ? 15.693 -9.207 -8.775 1.00 95.81 183 TYR A C 1
ATOM 1509 O O . TYR A 1 183 ? 15.608 -8.939 -9.972 1.00 95.81 183 TYR A O 1
ATOM 1517 N N . ALA A 1 184 ? 15.261 -10.370 -8.289 1.00 93.81 184 ALA A N 1
ATOM 1518 C CA . ALA A 1 184 ? 14.578 -11.362 -9.111 1.00 93.81 184 ALA A CA 1
ATOM 1519 C C . ALA A 1 184 ? 13.071 -11.061 -9.164 1.00 93.81 184 ALA A C 1
ATOM 1521 O O . ALA A 1 184 ? 12.325 -11.421 -8.248 1.00 93.81 184 ALA A O 1
ATOM 1522 N N . LYS A 1 185 ? 12.616 -10.416 -10.246 1.00 90.88 185 LYS A N 1
ATOM 1523 C CA . LYS A 1 185 ? 11.199 -10.081 -10.462 1.00 90.88 185 LYS A CA 1
ATOM 1524 C C . LYS A 1 185 ? 10.317 -11.342 -10.441 1.00 90.88 185 LYS A C 1
ATOM 1526 O O . LYS A 1 185 ? 10.491 -12.226 -11.284 1.00 90.88 185 LYS A O 1
ATOM 1531 N N . PRO A 1 186 ? 9.338 -11.447 -9.521 1.00 87.81 186 PRO A N 1
ATOM 1532 C CA . PRO A 1 186 ? 8.438 -12.594 -9.475 1.00 87.81 186 PRO A CA 1
ATOM 1533 C C . PRO A 1 186 ? 7.564 -12.683 -10.728 1.00 87.81 186 PRO A C 1
ATOM 1535 O O . PRO A 1 186 ? 6.956 -11.700 -11.134 1.00 87.81 186 PRO A O 1
ATOM 1538 N N . LYS A 1 187 ? 7.416 -13.881 -11.303 1.00 83.50 187 LYS A N 1
ATOM 1539 C CA . LYS A 1 187 ? 6.506 -14.104 -12.444 1.00 83.50 187 LYS A CA 1
ATOM 1540 C C . LYS A 1 187 ? 5.028 -13.990 -12.066 1.00 83.50 187 LYS A C 1
ATOM 1542 O O . LYS A 1 187 ? 4.195 -13.707 -12.919 1.00 83.50 187 LYS A O 1
ATOM 1547 N N . TYR A 1 188 ? 4.710 -14.261 -10.804 1.00 80.69 188 TYR A N 1
ATOM 1548 C CA . TYR A 1 188 ? 3.363 -14.191 -10.261 1.00 80.69 188 TYR A CA 1
ATOM 1549 C C . TYR A 1 188 ? 3.396 -13.351 -8.999 1.00 80.69 188 TYR A C 1
ATOM 1551 O O . TYR A 1 188 ? 4.197 -13.597 -8.094 1.00 80.69 188 TYR A O 1
ATOM 1559 N N . LEU A 1 189 ? 2.522 -12.359 -8.957 1.00 78.75 189 LEU A N 1
ATOM 1560 C CA . LEU A 1 189 ? 2.387 -11.448 -7.843 1.00 78.75 189 LEU A CA 1
ATOM 1561 C C . LEU A 1 189 ? 0.908 -11.128 -7.683 1.00 78.75 189 LEU A C 1
ATOM 1563 O O . LEU A 1 189 ? 0.231 -10.793 -8.655 1.00 78.75 189 LEU A O 1
ATOM 1567 N N . ARG A 1 190 ? 0.410 -11.262 -6.456 1.00 73.56 190 ARG A N 1
ATOM 1568 C CA . ARG A 1 190 ? -0.906 -10.749 -6.096 1.00 73.56 190 ARG A CA 1
ATOM 1569 C C . ARG A 1 190 ? -0.841 -9.225 -6.087 1.00 73.56 190 ARG A C 1
ATOM 1571 O O . ARG A 1 190 ? 0.167 -8.674 -5.645 1.00 73.56 190 ARG A O 1
ATOM 1578 N N . HIS A 1 191 ? -1.894 -8.576 -6.580 1.00 75.00 191 HIS A N 1
ATOM 1579 C CA . HIS A 1 191 ? -2.018 -7.123 -6.487 1.00 75.00 191 HIS A CA 1
ATOM 1580 C C . HIS A 1 191 ? -1.792 -6.687 -5.040 1.00 75.00 191 HIS A C 1
ATOM 1582 O O . HIS A 1 191 ? -2.360 -7.269 -4.117 1.00 75.00 191 HIS A O 1
ATOM 1588 N N . PHE A 1 192 ? -0.916 -5.709 -4.870 1.00 69.94 192 PHE A N 1
ATOM 1589 C CA . PHE A 1 192 ? -0.576 -5.127 -3.586 1.00 69.94 192 PHE A CA 1
ATOM 1590 C C . PHE A 1 192 ? -0.704 -3.616 -3.700 1.00 69.94 192 PHE A C 1
ATOM 1592 O O . PHE A 1 192 ? -0.094 -3.002 -4.582 1.00 69.94 192 PHE A O 1
ATOM 1599 N N . GLU A 1 193 ? -1.459 -3.047 -2.771 1.00 67.12 193 GLU A N 1
ATOM 1600 C CA . GLU A 1 193 ? -1.492 -1.621 -2.485 1.00 67.12 193 GLU A CA 1
ATOM 1601 C C . GLU A 1 193 ? -0.928 -1.404 -1.079 1.00 67.12 193 GLU A C 1
ATOM 1603 O O . GLU A 1 193 ? -1.267 -2.165 -0.166 1.00 67.12 193 GLU A O 1
ATOM 1608 N N . PRO A 1 194 ? -0.053 -0.404 -0.874 1.00 71.69 194 PRO A N 1
ATOM 1609 C CA . PRO A 1 194 ? 0.480 -0.105 0.438 1.00 71.69 194 PRO A CA 1
ATOM 1610 C C . PRO A 1 194 ? -0.666 0.251 1.371 1.00 71.69 194 PRO A C 1
ATOM 1612 O O . PRO A 1 194 ? -1.409 1.202 1.140 1.00 71.69 194 PRO A O 1
ATOM 1615 N N . ASN A 1 195 ? -0.774 -0.501 2.455 1.00 75.88 195 ASN A N 1
ATOM 1616 C CA . ASN A 1 195 ? -1.643 -0.177 3.568 1.00 75.88 195 ASN A CA 1
ATOM 1617 C C . ASN A 1 195 ? -0.819 -0.228 4.860 1.00 75.88 195 ASN A C 1
ATOM 1619 O O . ASN A 1 195 ? 0.318 -0.710 4.881 1.00 75.88 195 ASN A O 1
ATOM 1623 N N . ARG A 1 196 ? -1.363 0.316 5.946 1.00 83.25 196 ARG A N 1
ATOM 1624 C CA . ARG A 1 196 ? -0.749 0.210 7.267 1.00 83.25 196 ARG A CA 1
ATOM 1625 C C . ARG A 1 196 ? -0.758 -1.260 7.673 1.00 83.25 196 ARG A C 1
ATOM 1627 O O . ARG A 1 196 ? -1.825 -1.842 7.801 1.00 83.25 196 ARG A O 1
ATOM 1634 N N . PHE A 1 197 ? 0.414 -1.844 7.908 1.00 85.56 197 PHE A N 1
ATOM 1635 C CA . PHE A 1 197 ? 0.506 -3.236 8.357 1.00 85.56 197 PHE A CA 1
ATOM 1636 C C . PHE A 1 197 ? -0.097 -3.423 9.758 1.00 85.56 197 PHE A C 1
ATOM 1638 O O . PHE A 1 197 ? -0.855 -4.359 10.003 1.00 85.56 197 PHE A O 1
ATOM 1645 N N . ALA A 1 198 ? 0.208 -2.498 10.669 1.00 91.94 198 ALA A N 1
ATOM 1646 C CA . ALA A 1 198 ? -0.308 -2.479 12.029 1.00 91.94 198 ALA A CA 1
ATOM 1647 C C . ALA A 1 198 ? -0.554 -1.043 12.498 1.00 91.94 198 ALA A C 1
ATOM 1649 O O . ALA A 1 198 ? 0.055 -0.099 11.989 1.00 91.94 198 ALA A O 1
ATOM 1650 N N . THR A 1 199 ? -1.429 -0.898 13.489 1.00 93.81 199 THR A N 1
ATOM 1651 C CA . THR A 1 199 ? -1.750 0.375 14.139 1.00 93.81 199 THR A CA 1
ATOM 1652 C C . THR A 1 199 ? -1.649 0.210 15.653 1.00 93.81 199 THR A C 1
ATOM 1654 O O . THR A 1 199 ? -2.142 -0.777 16.203 1.00 93.81 199 THR A O 1
ATOM 1657 N N . LEU A 1 200 ? -1.014 1.175 16.327 1.00 95.19 200 LEU A N 1
ATOM 1658 C CA . LEU A 1 200 ? -0.903 1.233 17.784 1.00 95.19 200 LEU A CA 1
ATOM 1659 C C . LEU A 1 200 ? -1.622 2.480 18.302 1.00 95.19 200 LEU A C 1
ATOM 1661 O O . LEU A 1 200 ? -1.139 3.591 18.129 1.00 95.19 200 LEU A O 1
ATOM 1665 N N . PHE A 1 201 ? -2.744 2.301 18.992 1.00 93.75 201 PHE A N 1
ATOM 1666 C CA . PHE A 1 201 ? -3.395 3.395 19.710 1.00 93.75 201 PHE A CA 1
ATOM 1667 C C . PHE A 1 201 ? -2.887 3.485 21.138 1.00 93.75 201 PHE A C 1
ATOM 1669 O O . PHE A 1 201 ? -2.952 2.503 21.870 1.00 93.75 201 PHE A O 1
ATOM 1676 N N . LEU A 1 202 ? -2.452 4.673 21.550 1.00 96.44 202 LEU A N 1
ATOM 1677 C CA . LEU A 1 202 ? -2.098 4.992 22.933 1.00 96.44 202 LEU A CA 1
ATOM 1678 C C . LEU A 1 202 ? -3.212 5.826 23.569 1.00 96.44 202 LEU A C 1
ATOM 1680 O O . LEU A 1 202 ? -3.548 6.900 23.063 1.00 96.44 202 LEU A O 1
ATOM 1684 N N . TYR A 1 203 ? -3.755 5.372 24.698 1.00 97.25 203 TYR A N 1
ATOM 1685 C CA . TYR A 1 203 ? -4.768 6.112 25.453 1.00 97.25 203 TYR A CA 1
ATOM 1686 C C . TYR A 1 203 ? -4.096 7.058 26.458 1.00 97.25 203 TYR A C 1
ATOM 1688 O O . TYR A 1 203 ? -3.440 6.633 27.415 1.00 97.25 203 TYR A O 1
ATOM 1696 N N . LEU A 1 204 ? -4.246 8.367 26.237 1.00 97.19 204 LEU A N 1
ATOM 1697 C CA . LEU A 1 204 ? -3.527 9.406 26.985 1.00 97.19 204 LEU A CA 1
ATOM 1698 C C . LEU A 1 204 ? -4.236 9.810 28.287 1.00 97.19 204 LEU A C 1
ATOM 1700 O O . LEU A 1 204 ? -3.624 10.409 29.176 1.00 97.19 204 LEU A O 1
ATOM 1704 N N . ASN A 1 205 ? -5.519 9.476 28.416 1.00 96.62 205 ASN A N 1
ATOM 1705 C CA . ASN A 1 205 ? -6.340 9.700 29.599 1.00 96.62 205 ASN A CA 1
ATOM 1706 C C . ASN A 1 205 ? -7.461 8.655 29.703 1.00 96.62 205 ASN A C 1
ATOM 1708 O O . ASN A 1 205 ? -7.764 7.960 28.736 1.00 96.62 205 ASN A O 1
ATOM 1712 N N . ASP A 1 206 ? -8.080 8.578 30.880 1.00 96.44 206 ASP A N 1
ATOM 1713 C CA . ASP A 1 206 ? -9.273 7.764 31.103 1.00 96.44 206 ASP A CA 1
ATOM 1714 C C . ASP A 1 206 ? -10.511 8.461 30.520 1.00 96.44 206 ASP A C 1
ATOM 1716 O O . ASP A 1 206 ? -10.677 9.675 30.698 1.00 96.44 206 ASP A O 1
ATOM 1720 N N . CYS A 1 207 ? -11.407 7.698 29.889 1.00 94.06 207 CYS A N 1
ATOM 1721 C CA . CYS A 1 207 ? -12.764 8.155 29.577 1.00 94.06 207 CYS A CA 1
ATOM 1722 C C . CYS A 1 207 ? -13.761 7.424 30.490 1.00 94.06 207 CYS A C 1
ATOM 1724 O O . CYS A 1 207 ? -13.916 6.212 30.355 1.00 94.06 207 CYS A O 1
ATOM 1726 N N . PRO A 1 208 ? -14.430 8.124 31.428 1.00 90.75 208 PRO A N 1
ATOM 1727 C CA . PRO A 1 208 ? -15.315 7.483 32.401 1.00 90.75 208 PRO A CA 1
ATOM 1728 C C . PRO A 1 208 ? -16.481 6.688 31.802 1.00 90.75 208 PRO A C 1
ATOM 1730 O O . PRO A 1 208 ? -16.901 5.701 32.398 1.00 90.75 208 PRO A O 1
ATOM 1733 N N . GLU A 1 209 ? -17.030 7.130 30.668 1.00 89.62 209 GLU A N 1
ATOM 1734 C CA . GLU A 1 209 ? -18.145 6.451 30.006 1.00 89.62 209 GLU A CA 1
ATOM 1735 C C . GLU A 1 209 ? -18.096 6.651 28.487 1.00 89.62 209 GLU A C 1
ATOM 1737 O O . GLU A 1 209 ? -17.921 7.776 28.007 1.00 89.62 209 GLU A O 1
ATOM 1742 N N . GLY A 1 210 ? -18.281 5.561 27.739 1.00 89.81 210 GLY A N 1
ATOM 1743 C CA . GLY A 1 210 ? -18.125 5.542 26.285 1.00 89.81 210 GLY A CA 1
ATOM 1744 C C . GLY A 1 210 ? -16.658 5.660 25.863 1.00 89.81 210 GLY A C 1
ATOM 1745 O O . GLY A 1 210 ? -15.742 5.346 26.628 1.00 89.81 210 GLY A O 1
ATOM 1746 N N . GLY A 1 211 ? -16.421 6.160 24.650 1.00 92.31 211 GLY A N 1
ATOM 1747 C CA . GLY A 1 211 ? -15.063 6.426 24.170 1.00 92.31 211 GLY A CA 1
ATOM 1748 C C . GLY A 1 211 ? -14.262 5.176 23.793 1.00 92.31 211 GLY A C 1
ATOM 1749 O O . GLY A 1 211 ? -13.054 5.274 23.572 1.00 92.31 211 GLY A O 1
ATOM 1750 N N . GLU A 1 212 ? -14.876 3.998 23.721 1.00 92.56 212 GLU A N 1
ATOM 1751 C CA . GLU A 1 212 ? -14.190 2.763 23.352 1.00 92.56 212 GLU A CA 1
ATOM 1752 C C . GLU A 1 212 ? -13.589 2.835 21.943 1.00 92.56 212 GLU A C 1
ATOM 1754 O O . GLU A 1 212 ? -14.024 3.599 21.080 1.00 92.56 212 GLU A O 1
ATOM 1759 N N . THR A 1 213 ? -12.549 2.048 21.707 1.00 93.88 213 THR A N 1
ATOM 1760 C CA . THR A 1 213 ? -12.149 1.677 20.348 1.00 93.88 213 THR A CA 1
ATOM 1761 C C . THR A 1 213 ? -12.856 0.374 20.018 1.00 93.88 213 THR A C 1
ATOM 1763 O O . THR A 1 213 ? -12.628 -0.630 20.694 1.00 93.88 213 THR A O 1
ATOM 1766 N N . VAL A 1 214 ? -13.750 0.399 19.035 1.00 92.31 214 VAL A N 1
ATOM 1767 C CA . VAL A 1 214 ? -14.574 -0.754 18.665 1.00 92.31 214 VAL A CA 1
ATOM 1768 C C . VAL A 1 214 ? -14.047 -1.429 17.408 1.00 92.31 214 VAL A C 1
ATOM 1770 O O . VAL A 1 214 ? -13.543 -0.747 16.524 1.00 92.31 214 VAL A O 1
ATOM 1773 N N . PHE A 1 215 ? -14.182 -2.752 17.346 1.00 92.75 215 PHE A N 1
ATOM 1774 C CA . PHE A 1 215 ? -13.845 -3.636 16.234 1.00 92.75 215 PHE A CA 1
ATOM 1775 C C . PHE A 1 215 ? -15.092 -4.452 15.864 1.00 92.75 215 PHE A C 1
ATOM 1777 O O . PHE A 1 215 ? -15.255 -5.576 16.353 1.00 92.75 215 PHE A O 1
ATOM 1784 N N . PRO A 1 216 ? -15.994 -3.909 15.027 1.00 89.25 216 PRO A N 1
ATOM 1785 C CA . PRO A 1 216 ? -17.350 -4.448 14.853 1.00 89.25 216 PRO A CA 1
ATOM 1786 C C . PRO A 1 216 ? -17.371 -5.868 14.274 1.00 89.25 216 PRO A C 1
ATOM 1788 O O . PRO A 1 216 ? -18.244 -6.682 14.579 1.00 89.25 216 PRO A O 1
ATOM 1791 N N . TYR A 1 217 ? -16.363 -6.196 13.465 1.00 88.62 217 TYR A N 1
ATOM 1792 C CA . TYR A 1 217 ? -16.223 -7.501 12.827 1.00 88.62 217 TYR A CA 1
ATOM 1793 C C . TYR A 1 217 ? -15.426 -8.519 13.652 1.00 88.62 217 TYR A C 1
ATOM 1795 O O . TYR A 1 217 ? -15.450 -9.709 13.336 1.00 88.62 217 TYR A O 1
ATOM 1803 N N . SER A 1 218 ? -14.807 -8.101 14.757 1.00 87.56 218 SER A N 1
ATOM 1804 C CA . SER A 1 218 ? -14.185 -9.015 15.714 1.00 87.56 218 SER A CA 1
ATOM 1805 C C . SER A 1 218 ? -15.231 -9.485 16.726 1.00 87.56 218 SER A C 1
ATOM 1807 O O . SER A 1 218 ? -15.520 -8.809 17.709 1.00 87.56 218 SER A O 1
ATOM 1809 N N . LYS A 1 219 ? -15.866 -10.634 16.470 1.00 75.19 219 LYS A N 1
ATOM 1810 C CA . LYS A 1 219 ? -17.044 -11.096 17.236 1.00 75.19 219 LYS A CA 1
ATOM 1811 C C . LYS A 1 219 ? -16.726 -11.805 18.559 1.00 75.19 219 LYS A C 1
ATOM 1813 O O . LYS A 1 219 ? -17.631 -12.320 19.208 1.00 75.19 219 LYS A O 1
ATOM 1818 N N . GLU A 1 220 ? -15.477 -11.787 19.012 1.00 73.06 220 GLU A N 1
ATOM 1819 C CA . GLU A 1 220 ? -15.046 -12.406 20.276 1.00 73.06 220 GLU A CA 1
ATOM 1820 C C . GLU A 1 220 ? -15.305 -11.506 21.501 1.00 73.06 220 GLU A C 1
ATOM 1822 O O . GLU A 1 220 ? -14.473 -11.356 22.398 1.00 73.06 220 GLU A O 1
ATOM 1827 N N . ARG A 1 221 ? -16.481 -10.871 21.562 1.00 70.75 221 ARG A N 1
ATOM 1828 C CA . ARG A 1 221 ? -16.857 -10.005 22.685 1.00 70.75 221 ARG A CA 1
ATOM 1829 C C . ARG A 1 221 ? -17.419 -10.853 23.829 1.00 70.75 221 ARG A C 1
ATOM 1831 O O . ARG A 1 221 ? -18.513 -11.396 23.725 1.00 70.75 221 ARG A O 1
ATOM 1838 N N . LEU A 1 222 ? -16.703 -10.914 24.955 1.00 66.50 222 LEU A N 1
ATOM 1839 C CA . LEU A 1 222 ? -17.159 -11.630 26.160 1.00 66.50 222 LEU A CA 1
ATOM 1840 C C . LEU A 1 222 ? -18.397 -10.993 26.822 1.00 66.50 222 LEU A C 1
ATOM 1842 O O . LEU A 1 222 ? -19.128 -11.671 27.539 1.00 66.50 222 LEU A O 1
ATOM 1846 N N . VAL A 1 223 ? -18.627 -9.693 26.605 1.00 68.44 223 VAL A N 1
ATOM 1847 C CA . VAL A 1 223 ? -19.733 -8.932 27.208 1.00 68.44 223 VAL A CA 1
ATOM 1848 C C . VAL A 1 223 ? -20.724 -8.514 26.127 1.00 68.44 223 VAL A C 1
ATOM 1850 O O . VAL A 1 223 ? -20.443 -7.594 25.368 1.00 68.44 223 VAL A O 1
ATOM 1853 N N . THR A 1 224 ? -21.885 -9.164 26.068 1.00 69.88 224 THR A N 1
ATOM 1854 C CA . THR A 1 224 ? -22.946 -8.914 25.074 1.00 69.88 224 THR A CA 1
ATOM 1855 C C . THR A 1 224 ? -24.081 -8.043 25.628 1.00 69.88 224 THR A C 1
ATOM 1857 O O . THR A 1 224 ? -24.225 -7.915 26.841 1.00 69.88 224 THR A O 1
ATOM 1860 N N . GLY A 1 225 ? -24.937 -7.498 24.754 1.00 67.44 225 GLY A N 1
ATOM 1861 C CA . GLY A 1 225 ? -26.140 -6.749 25.160 1.00 67.44 225 GLY A CA 1
ATOM 1862 C C . GLY A 1 225 ? -25.879 -5.294 25.562 1.00 67.44 225 GLY A C 1
ATOM 1863 O O . GLY A 1 225 ? -26.685 -4.692 26.268 1.00 67.44 225 GLY A O 1
ATOM 1864 N N . ILE A 1 226 ? -24.745 -4.736 25.137 1.00 71.50 226 ILE A N 1
ATOM 1865 C CA . ILE A 1 226 ? -24.415 -3.325 25.329 1.00 71.50 226 ILE A CA 1
ATOM 1866 C C . ILE A 1 226 ? -25.066 -2.549 24.186 1.00 71.50 226 ILE A C 1
ATOM 1868 O O . ILE A 1 226 ? -24.722 -2.778 23.035 1.00 71.50 226 ILE A O 1
ATOM 1872 N N . ASN A 1 227 ? -25.984 -1.641 24.514 1.00 78.06 227 ASN A N 1
ATOM 1873 C CA . ASN A 1 227 ? -26.557 -0.705 23.553 1.00 78.06 227 ASN A CA 1
ATOM 1874 C C . ASN A 1 227 ? -25.895 0.664 23.742 1.00 78.06 227 ASN A C 1
ATOM 1876 O O . ASN A 1 227 ? -25.964 1.235 24.836 1.00 78.06 227 ASN A O 1
ATOM 1880 N N . ARG A 1 228 ? -25.218 1.165 22.709 1.00 78.19 228 ARG A N 1
ATOM 1881 C CA . ARG A 1 228 ? -24.599 2.496 22.694 1.00 78.19 228 ARG A CA 1
ATOM 1882 C C . ARG A 1 228 ? -25.365 3.415 21.748 1.00 78.19 228 ARG A C 1
ATOM 1884 O O . ARG A 1 228 ? -25.745 3.016 20.655 1.00 78.19 228 ARG A O 1
ATOM 1891 N N . GLU A 1 229 ? -25.553 4.661 22.169 1.00 77.50 229 GLU A N 1
ATOM 1892 C CA . GLU A 1 229 ? -26.151 5.697 21.328 1.00 77.50 229 GLU A CA 1
ATOM 1893 C C . GLU A 1 229 ? -25.086 6.374 20.449 1.00 77.50 229 GLU A C 1
ATOM 1895 O O . GLU A 1 229 ? -23.934 6.538 20.854 1.00 77.50 229 GLU A O 1
ATOM 1900 N N . GLY A 1 230 ? -25.484 6.797 19.247 1.00 79.00 230 GLY A N 1
ATOM 1901 C CA . GLY A 1 230 ? -24.676 7.625 18.343 1.00 79.00 230 GLY A CA 1
ATOM 1902 C C . GLY A 1 230 ? -23.857 6.872 17.290 1.00 79.00 230 GLY A C 1
ATOM 1903 O O . GLY A 1 230 ? -23.570 7.457 16.251 1.00 79.00 230 GLY A O 1
ATOM 1904 N N . MET A 1 231 ? -23.514 5.602 17.520 1.00 85.25 231 MET A N 1
ATOM 1905 C CA . MET A 1 231 ? -22.829 4.744 16.543 1.00 85.25 231 MET A CA 1
ATOM 1906 C C . MET A 1 231 ? -23.234 3.284 16.790 1.00 85.25 231 MET A C 1
ATOM 1908 O O . MET A 1 231 ? -22.934 2.744 17.856 1.00 85.25 231 MET A O 1
ATOM 1912 N N . GLU A 1 232 ? -23.955 2.660 15.853 1.00 84.19 232 GLU A N 1
ATOM 1913 C CA . GLU A 1 232 ? -24.509 1.305 16.034 1.00 84.19 232 GLU A CA 1
ATOM 1914 C C . GLU A 1 232 ? -23.399 0.266 16.200 1.00 84.19 232 GLU A C 1
ATOM 1916 O O . GLU A 1 232 ? -23.476 -0.611 17.061 1.00 84.19 232 GLU A O 1
ATOM 1921 N N . GLU A 1 233 ? -22.303 0.455 15.470 1.00 86.00 233 GLU A N 1
ATOM 1922 C CA . GLU A 1 233 ? -21.111 -0.381 15.479 1.00 86.00 233 GLU A CA 1
ATOM 1923 C C . GLU A 1 233 ? -20.485 -0.497 16.873 1.00 86.00 233 GLU A C 1
ATOM 1925 O O . GLU A 1 233 ? -19.841 -1.497 17.170 1.00 86.00 233 GLU A O 1
ATOM 1930 N N . CYS A 1 234 ? -20.705 0.479 17.762 1.00 87.56 234 CYS A N 1
ATOM 1931 C CA . CYS A 1 234 ? -20.236 0.443 19.152 1.00 87.56 234 CYS A CA 1
ATOM 1932 C C . CYS A 1 234 ? -20.911 -0.633 20.011 1.00 87.56 234 CYS A C 1
ATOM 1934 O O . CYS A 1 234 ? -20.384 -1.039 21.060 1.00 87.56 234 CYS A O 1
ATOM 1936 N N . SER A 1 235 ? -22.078 -1.091 19.572 1.00 85.62 235 SER A N 1
ATOM 1937 C CA . SER A 1 235 ? -22.846 -2.152 20.218 1.00 85.62 235 SER A CA 1
ATOM 1938 C C . SER A 1 235 ? -22.396 -3.547 19.768 1.00 85.62 235 SER A C 1
ATOM 1940 O O . SER A 1 235 ? -22.677 -4.527 20.460 1.00 85.62 235 SER A O 1
ATOM 1942 N N . ASP A 1 236 ? -21.619 -3.631 18.684 1.00 83.06 236 ASP A N 1
ATOM 1943 C CA . ASP A 1 236 ? -21.161 -4.875 18.072 1.00 83.06 236 ASP A CA 1
ATOM 1944 C C . ASP A 1 236 ? -19.650 -5.092 18.221 1.00 83.06 236 ASP A C 1
ATOM 1946 O O . ASP A 1 236 ? -18.860 -4.166 18.388 1.00 83.06 236 ASP A O 1
ATOM 1950 N N . GLY A 1 237 ? -19.241 -6.361 18.189 1.00 86.56 237 GLY A N 1
ATOM 1951 C CA . GLY A 1 237 ? -17.832 -6.759 18.194 1.00 86.56 237 GLY A CA 1
ATOM 1952 C C . GLY A 1 237 ? -17.024 -6.333 19.429 1.00 86.56 237 GLY A C 1
ATOM 1953 O O . GLY A 1 237 ? -17.557 -5.879 20.443 1.00 86.56 237 GLY A O 1
ATOM 1954 N N . VAL A 1 238 ? -15.709 -6.540 19.393 1.00 90.62 238 VAL A N 1
ATOM 1955 C CA . VAL A 1 238 ? -14.807 -6.222 20.509 1.00 90.62 238 VAL A CA 1
ATOM 1956 C C . VAL A 1 238 ? -14.757 -4.710 20.725 1.00 90.62 238 VAL A C 1
ATOM 1958 O O . VAL A 1 238 ? -14.484 -3.959 19.799 1.00 90.62 238 VAL A O 1
ATOM 1961 N N . ALA A 1 239 ? -14.958 -4.257 21.963 1.00 90.31 239 ALA A N 1
ATOM 1962 C CA . ALA A 1 239 ? -14.820 -2.855 22.347 1.00 90.31 239 ALA A CA 1
ATOM 1963 C C . ALA A 1 239 ? -13.770 -2.717 23.450 1.00 90.31 239 ALA A C 1
ATOM 1965 O O . ALA A 1 239 ? -13.865 -3.365 24.495 1.00 90.31 239 ALA A O 1
ATOM 1966 N N . VAL A 1 240 ? -12.769 -1.872 23.214 1.00 91.38 240 VAL A N 1
ATOM 1967 C CA . VAL A 1 240 ? -11.656 -1.644 24.137 1.00 91.38 240 VAL A CA 1
ATOM 1968 C C . VAL A 1 240 ? -11.835 -0.288 24.821 1.00 91.38 240 VAL A C 1
ATOM 1970 O O . VAL A 1 240 ? -11.772 0.740 24.141 1.00 91.38 240 VAL A O 1
ATOM 1973 N N . PRO A 1 241 ? -12.063 -0.245 26.145 1.00 91.88 241 PRO A N 1
ATOM 1974 C CA . PRO A 1 241 ? -12.221 1.013 26.860 1.00 91.88 241 PRO A CA 1
ATOM 1975 C C . PRO A 1 241 ? -10.902 1.797 26.925 1.00 91.88 241 PRO A C 1
ATOM 1977 O O . PRO A 1 241 ? -9.838 1.198 27.105 1.00 91.88 241 PRO A O 1
ATOM 1980 N N . PRO A 1 242 ? -10.950 3.136 26.819 1.00 94.44 242 PRO A N 1
ATOM 1981 C CA . PRO A 1 242 ? -9.765 3.974 26.910 1.00 94.44 242 PRO A CA 1
ATOM 1982 C C . PRO A 1 242 ? -9.331 4.110 28.375 1.00 94.44 242 PRO A C 1
ATOM 1984 O O . PRO A 1 242 ? -9.911 4.875 29.149 1.00 94.44 242 PRO A O 1
ATOM 1987 N N . VAL A 1 243 ? -8.297 3.362 28.752 1.00 95.62 243 VAL A N 1
ATOM 1988 C CA . VAL A 1 243 ? -7.672 3.439 30.079 1.00 95.62 243 VAL A CA 1
ATOM 1989 C C . VAL A 1 243 ? -6.319 4.119 29.947 1.00 95.62 243 VAL A C 1
ATOM 1991 O O . VAL A 1 243 ? -5.501 3.731 29.110 1.00 95.62 243 VAL A O 1
ATOM 1994 N N . LYS A 1 244 ? -6.056 5.132 30.769 1.00 96.81 244 LYS A N 1
ATOM 1995 C CA . LYS A 1 244 ? -4.826 5.920 30.695 1.00 96.81 244 LYS A CA 1
ATOM 1996 C C . LYS A 1 244 ? -3.580 5.024 30.753 1.00 96.81 244 LYS A C 1
ATOM 1998 O O . LYS A 1 244 ? -3.492 4.130 31.589 1.00 96.81 244 LYS A O 1
ATOM 2003 N N . LEU A 1 245 ? -2.591 5.319 29.902 1.00 95.38 245 LEU A N 1
ATOM 2004 C CA . LEU A 1 245 ? -1.326 4.574 29.758 1.00 95.38 245 LEU A CA 1
ATOM 2005 C C . LEU A 1 245 ? -1.473 3.138 29.226 1.00 95.38 245 LEU A C 1
ATOM 2007 O O . LEU A 1 245 ? -0.509 2.376 29.270 1.00 95.38 245 LEU A O 1
ATOM 2011 N N . THR A 1 246 ? -2.641 2.763 28.704 1.00 96.56 246 THR A N 1
ATOM 2012 C CA . THR A 1 246 ? -2.814 1.496 27.980 1.00 96.56 246 THR A CA 1
ATOM 2013 C C . THR A 1 246 ? -2.765 1.714 26.471 1.00 96.56 246 THR A C 1
ATOM 2015 O O . THR A 1 246 ? -2.792 2.853 25.989 1.00 96.56 246 THR A O 1
ATOM 2018 N N . ALA A 1 247 ? -2.671 0.615 25.723 1.00 95.88 247 ALA A N 1
ATOM 2019 C CA . ALA A 1 247 ? -2.597 0.652 24.274 1.00 95.88 247 ALA A CA 1
ATOM 2020 C C . ALA A 1 247 ? -3.426 -0.455 23.617 1.00 95.88 247 ALA A C 1
ATOM 2022 O O . ALA A 1 247 ? -3.620 -1.525 24.195 1.00 95.88 247 ALA A O 1
ATOM 2023 N N . SER A 1 248 ? -3.864 -0.210 22.384 1.00 93.88 248 SER A N 1
ATOM 2024 C CA . SER A 1 248 ? -4.447 -1.221 21.499 1.00 93.88 248 SER A CA 1
ATOM 2025 C C . SER A 1 248 ? -3.557 -1.385 20.274 1.00 93.88 248 SER A C 1
ATOM 2027 O O . SER A 1 248 ? -3.384 -0.437 19.513 1.00 93.88 248 SER A O 1
ATOM 2029 N N . LEU A 1 249 ? -3.000 -2.583 20.096 1.00 95.06 249 LEU A N 1
ATOM 2030 C CA . LEU A 1 249 ? -2.250 -2.975 18.906 1.00 95.06 249 LEU A CA 1
ATOM 2031 C C . LEU A 1 249 ? -3.096 -3.944 18.090 1.00 95.06 249 LEU A C 1
ATOM 2033 O O . LEU A 1 249 ? -3.578 -4.941 18.626 1.00 95.06 249 LEU A O 1
ATOM 2037 N N . PHE A 1 250 ? -3.235 -3.669 16.803 1.00 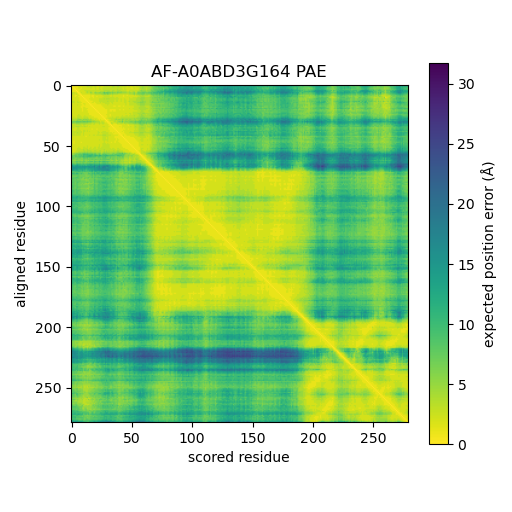93.56 250 PHE A N 1
ATOM 2038 C CA . PHE A 1 250 ? -3.895 -4.563 15.862 1.00 93.56 250 PHE A CA 1
ATOM 2039 C C . PHE A 1 250 ? -3.224 -4.481 14.494 1.00 93.56 250 PHE A C 1
ATOM 2041 O O . PHE A 1 250 ? -2.591 -3.479 14.148 1.00 93.56 250 PHE A O 1
ATOM 2048 N N . TYR A 1 251 ? -3.360 -5.559 13.732 1.00 93.25 251 TYR A N 1
ATOM 2049 C CA . TYR A 1 251 ? -2.849 -5.669 12.374 1.00 93.25 251 TYR A CA 1
ATOM 2050 C C . TYR A 1 251 ? -3.977 -5.346 11.406 1.00 93.25 251 TYR A C 1
ATOM 2052 O O . TYR A 1 251 ? -5.069 -5.883 11.561 1.00 93.25 251 TYR A O 1
ATOM 2060 N N . SER A 1 252 ? -3.725 -4.475 10.428 1.00 90.44 252 SER A N 1
ATOM 2061 C CA . SER A 1 252 ? -4.707 -4.196 9.369 1.00 90.44 252 SER A CA 1
ATOM 2062 C C . SER A 1 252 ? -4.562 -5.134 8.174 1.00 90.44 252 SER A C 1
ATOM 2064 O O . SER A 1 252 ? -5.360 -5.088 7.238 1.00 90.44 252 SER A O 1
ATOM 2066 N N . GLN A 1 253 ? -3.516 -5.961 8.184 1.00 87.62 253 GLN A N 1
ATOM 2067 C CA . GLN A 1 253 ? -3.222 -6.922 7.137 1.00 87.62 253 GLN A CA 1
ATOM 2068 C C . GLN A 1 253 ? -2.892 -8.292 7.724 1.00 87.62 253 GLN A C 1
ATOM 2070 O O . GLN A 1 253 ? -2.261 -8.413 8.775 1.00 87.62 253 GLN A O 1
ATOM 2075 N N . THR A 1 254 ? -3.274 -9.334 6.996 1.00 83.50 254 THR A N 1
ATOM 2076 C CA . THR A 1 254 ? -2.871 -10.714 7.267 1.00 83.50 254 THR A CA 1
ATOM 2077 C C . THR A 1 254 ? -1.376 -10.914 6.971 1.00 83.50 254 THR A C 1
ATOM 2079 O O . THR A 1 254 ? -0.769 -10.110 6.256 1.00 83.50 254 THR A O 1
ATOM 2082 N N . PRO A 1 255 ? -0.762 -12.034 7.406 1.00 79.19 255 PRO A N 1
ATOM 2083 C CA . PRO A 1 255 ? 0.609 -12.383 7.014 1.00 79.19 255 PRO A CA 1
ATOM 2084 C C . PRO A 1 255 ? 0.825 -12.506 5.496 1.00 79.19 255 PRO A C 1
ATOM 2086 O O . PRO A 1 255 ? 1.962 -12.510 5.034 1.00 79.19 255 PRO A O 1
ATOM 2089 N N . MET A 1 256 ? -0.259 -12.617 4.720 1.00 76.69 256 MET A N 1
ATOM 2090 C CA . MET A 1 256 ? -0.238 -12.680 3.258 1.00 76.69 256 MET A CA 1
ATOM 2091 C C . MET A 1 256 ? -0.441 -11.308 2.592 1.00 76.69 256 MET A C 1
ATOM 2093 O O . MET A 1 256 ? -0.550 -11.251 1.369 1.00 76.69 256 MET A O 1
ATOM 2097 N N . ASN A 1 257 ? -0.447 -10.219 3.374 1.00 75.00 257 ASN A N 1
ATOM 2098 C CA . ASN A 1 257 ? -0.689 -8.827 2.967 1.00 75.00 257 ASN A CA 1
ATOM 2099 C C . ASN A 1 257 ? -2.119 -8.506 2.503 1.00 75.00 257 ASN A C 1
ATOM 2101 O O . ASN A 1 257 ? -2.364 -7.427 1.958 1.00 75.00 257 ASN A O 1
ATOM 2105 N N . ASP A 1 258 ? -3.069 -9.403 2.754 1.00 79.06 258 ASP A N 1
ATOM 2106 C CA . ASP A 1 258 ? -4.487 -9.129 2.510 1.00 79.06 258 ASP A CA 1
ATOM 2107 C C . ASP A 1 258 ? -5.040 -8.227 3.604 1.00 79.06 258 ASP A C 1
ATOM 2109 O O . ASP A 1 258 ? -4.663 -8.403 4.760 1.00 79.06 258 ASP A O 1
ATOM 2113 N N . LEU A 1 259 ? -5.936 -7.297 3.261 1.00 84.31 259 LEU A N 1
ATOM 2114 C CA . LEU A 1 259 ? -6.654 -6.517 4.269 1.00 84.31 259 LEU A CA 1
ATOM 2115 C C . LEU A 1 259 ? -7.418 -7.466 5.188 1.00 84.31 259 LEU A C 1
ATOM 2117 O O . LEU A 1 259 ? -8.092 -8.374 4.706 1.00 84.31 259 LEU A O 1
ATOM 2121 N N . ASP A 1 260 ? -7.294 -7.258 6.495 1.00 88.44 260 ASP A N 1
ATOM 2122 C CA . ASP A 1 260 ? -8.033 -8.034 7.482 1.00 88.44 260 ASP A CA 1
ATOM 2123 C C . ASP A 1 260 ? -9.341 -7.303 7.827 1.00 88.44 260 ASP A C 1
ATOM 2125 O O . ASP A 1 260 ? -9.304 -6.275 8.503 1.00 88.44 260 ASP A O 1
ATOM 2129 N N . PRO A 1 261 ? -10.521 -7.799 7.413 1.00 88.62 261 PRO A N 1
ATOM 2130 C CA . PRO A 1 261 ? -11.791 -7.159 7.749 1.00 88.62 261 PRO A CA 1
ATOM 2131 C C . PRO A 1 261 ? -12.014 -7.053 9.260 1.00 88.62 261 PRO A C 1
ATOM 2133 O O . PRO A 1 261 ? -12.669 -6.118 9.717 1.00 88.62 261 PRO A O 1
ATOM 2136 N N . ALA A 1 262 ? -11.454 -7.971 10.058 1.00 90.12 262 ALA A N 1
ATOM 2137 C CA . ALA A 1 262 ? -11.573 -7.928 11.513 1.00 90.12 262 ALA A CA 1
ATOM 2138 C C . ALA A 1 262 ? -10.837 -6.727 12.133 1.00 90.12 262 ALA A C 1
ATOM 2140 O O . ALA A 1 262 ? -11.114 -6.369 13.280 1.00 90.12 262 ALA A O 1
ATOM 2141 N N . SER A 1 263 ? -9.943 -6.078 11.379 1.00 91.38 263 SER A N 1
ATOM 2142 C CA . SER A 1 263 ? -9.241 -4.867 11.797 1.00 91.38 263 SER A CA 1
ATOM 2143 C C . SER A 1 263 ? -10.048 -3.586 11.589 1.00 91.38 263 SER A C 1
ATOM 2145 O O . SER A 1 263 ? -9.555 -2.508 11.945 1.00 91.38 263 SER A O 1
ATOM 2147 N N . LEU A 1 264 ? -11.231 -3.654 10.955 1.00 90.38 264 LEU A N 1
ATOM 2148 C CA . LEU A 1 264 ? -12.100 -2.487 10.839 1.00 90.38 264 LEU A CA 1
ATOM 2149 C C . LEU A 1 264 ? -12.400 -1.981 12.247 1.00 90.38 264 LEU A C 1
ATOM 2151 O O . LEU A 1 264 ? -12.853 -2.742 13.102 1.00 90.38 264 LEU A O 1
ATOM 2155 N N . HIS A 1 265 ? -12.126 -0.701 12.477 1.00 92.44 265 HIS A N 1
ATOM 2156 C CA . HIS A 1 265 ? -12.226 -0.110 13.796 1.00 92.44 265 HIS A CA 1
ATOM 2157 C C . HIS A 1 265 ? -12.822 1.290 13.755 1.00 92.44 265 HIS A C 1
ATOM 2159 O O . HIS A 1 265 ? -12.693 2.017 12.772 1.00 92.44 265 HIS A O 1
ATOM 2165 N N . GLY A 1 266 ? -13.442 1.668 14.867 1.00 91.06 266 GLY A N 1
ATOM 2166 C CA . GLY A 1 266 ? -14.049 2.976 15.070 1.00 91.06 266 GLY A CA 1
ATOM 2167 C C . GLY A 1 266 ? -13.785 3.513 16.471 1.00 91.06 266 GLY A C 1
ATOM 2168 O O . GLY A 1 266 ? -13.455 2.772 17.399 1.00 91.06 266 GLY A O 1
ATOM 2169 N N . GLY A 1 267 ? -13.922 4.827 16.627 1.00 92.31 267 GLY A N 1
ATOM 2170 C CA . GLY A 1 267 ? -13.909 5.484 17.929 1.00 92.31 267 GLY A CA 1
ATOM 2171 C C . GLY A 1 267 ? -15.332 5.760 18.387 1.00 92.31 267 GLY A C 1
ATOM 2172 O O . GLY A 1 267 ? -15.982 6.644 17.837 1.00 92.31 267 GLY A O 1
ATOM 2173 N N . CYS A 1 268 ? -15.791 5.049 19.414 1.00 93.00 268 CYS A N 1
ATOM 2174 C CA . CYS A 1 268 ? -17.111 5.282 19.979 1.00 93.00 268 CYS A CA 1
ATOM 2175 C C . CYS A 1 268 ? -17.217 6.678 20.599 1.00 93.00 268 CYS A C 1
ATOM 2177 O O . CYS A 1 268 ? -16.249 7.144 21.215 1.00 93.00 268 CYS A O 1
ATOM 2179 N N . PRO A 1 269 ? -18.380 7.346 20.490 1.00 92.62 269 PRO A N 1
ATOM 2180 C CA . PRO A 1 269 ? -18.594 8.634 21.132 1.00 92.62 269 PRO A CA 1
ATOM 2181 C C . PRO A 1 269 ? -18.362 8.561 22.654 1.00 92.62 269 PRO A C 1
ATOM 2183 O O . PRO A 1 269 ? -18.881 7.657 23.318 1.00 92.62 269 PRO A O 1
ATOM 2186 N N . PRO A 1 270 ? -17.593 9.492 23.249 1.00 92.81 270 PRO A N 1
ATOM 2187 C CA . PRO A 1 270 ? -17.560 9.666 24.697 1.00 92.81 270 PRO A CA 1
ATOM 2188 C C . PRO A 1 270 ? -18.942 10.077 25.216 1.00 92.81 270 PRO A C 1
ATOM 2190 O O . PRO A 1 270 ? -19.470 11.110 24.811 1.00 92.81 270 PRO A O 1
ATOM 2193 N N . ALA A 1 271 ? -19.510 9.306 26.141 1.00 89.88 271 ALA A N 1
ATOM 2194 C CA . ALA A 1 271 ? -20.746 9.687 26.826 1.00 89.88 271 ALA A CA 1
ATOM 2195 C C . ALA A 1 271 ? -20.455 10.635 28.001 1.00 89.88 271 ALA A C 1
ATOM 2197 O O . ALA A 1 271 ? -21.242 11.530 28.311 1.00 89.88 271 ALA A O 1
ATOM 2198 N N . LYS A 1 272 ? -19.288 10.475 28.642 1.00 92.38 272 LYS A N 1
ATOM 2199 C CA . LYS A 1 272 ? -18.827 11.344 29.727 1.00 92.38 272 LYS A CA 1
ATOM 2200 C C . LYS A 1 272 ? -17.323 11.572 29.665 1.00 92.38 272 LYS A C 1
ATOM 2202 O O . LYS A 1 272 ? -16.544 10.623 29.679 1.00 92.38 272 LYS A O 1
ATOM 2207 N N . GLY A 1 273 ? -16.925 12.842 29.728 1.00 92.44 273 GLY A N 1
ATOM 2208 C CA . GLY A 1 273 ? -15.523 13.264 29.695 1.00 92.44 273 GLY A CA 1
ATOM 2209 C C . GLY A 1 273 ? -15.015 13.515 28.275 1.00 92.44 273 GLY A C 1
ATOM 2210 O O . GLY A 1 273 ? -15.794 13.785 27.368 1.00 92.44 273 GLY A O 1
ATOM 2211 N N . VAL A 1 274 ? -13.694 13.467 28.103 1.00 94.31 274 VAL A N 1
ATOM 2212 C CA . VAL A 1 274 ? -13.003 13.657 26.818 1.00 94.31 274 VAL A CA 1
ATOM 2213 C C . VAL A 1 274 ? -12.074 12.467 26.607 1.00 94.31 274 VAL A C 1
ATOM 2215 O O . VAL A 1 274 ? -11.438 12.032 27.562 1.00 94.31 274 VAL A O 1
ATOM 2218 N N . LYS A 1 275 ? -11.971 11.956 25.377 1.00 93.81 275 LYS A N 1
ATOM 2219 C CA . LYS A 1 275 ? -10.996 10.929 24.983 1.00 93.81 275 LYS A CA 1
ATOM 2220 C C . LYS A 1 275 ? -9.825 11.591 24.257 1.00 93.81 275 LYS A C 1
ATOM 2222 O O . LYS A 1 275 ? -10.034 12.256 23.248 1.00 93.81 275 LYS A O 1
ATOM 2227 N N . CYS A 1 276 ? -8.608 11.363 24.737 1.00 94.31 276 CYS A N 1
ATOM 2228 C CA . CYS A 1 276 ? -7.368 11.766 24.083 1.00 94.31 276 CYS A CA 1
ATOM 2229 C C . CYS A 1 276 ? -6.563 10.518 23.702 1.00 94.31 276 CYS A C 1
ATOM 2231 O O . CYS A 1 276 ? -6.234 9.689 24.554 1.00 94.31 276 CYS A O 1
ATOM 2233 N N . THR A 1 277 ? -6.214 10.403 22.423 1.00 92.44 277 THR A N 1
ATOM 2234 C CA . THR A 1 277 ? -5.430 9.288 21.877 1.00 92.44 277 THR A CA 1
ATOM 2235 C C . THR A 1 277 ? -4.279 9.788 21.020 1.00 92.44 277 THR A C 1
ATOM 2237 O O . THR A 1 277 ? -4.385 10.841 20.395 1.00 92.44 277 THR A O 1
ATOM 2240 N N . SER A 1 278 ? -3.206 9.005 20.961 1.00 92.19 278 SER A N 1
ATOM 2241 C CA . SER A 1 278 ? -2.160 9.126 19.942 1.00 92.19 278 SER A CA 1
ATOM 2242 C C . SER A 1 278 ? -2.189 7.885 19.052 1.00 92.19 278 SER A C 1
ATOM 2244 O O . SER A 1 278 ? -2.477 6.795 19.554 1.00 92.19 278 SER A O 1
ATOM 2246 N N . VAL A 1 279 ? -1.902 8.062 17.761 1.00 86.19 279 VAL A N 1
ATOM 2247 C CA . VAL A 1 279 ? -1.802 7.002 16.743 1.00 86.19 279 VAL A CA 1
ATOM 2248 C C . VAL A 1 279 ? -0.391 6.988 16.181 1.00 86.19 279 VAL A C 1
ATOM 2250 O O . VAL A 1 279 ? 0.155 8.107 16.042 1.00 86.19 279 VAL A O 1
#

Nearest PDB structures (foldseek):
  2jij-assembly3_C  TM=8.647E-01  e=5.676E-07  Chlamydomonas reinhardtii
  2v4a-assembly2_B  TM=8.555E-01  e=8.455E-07  Chlamydomonas reinhardtii
  2v4a-assembly1_A  TM=8.5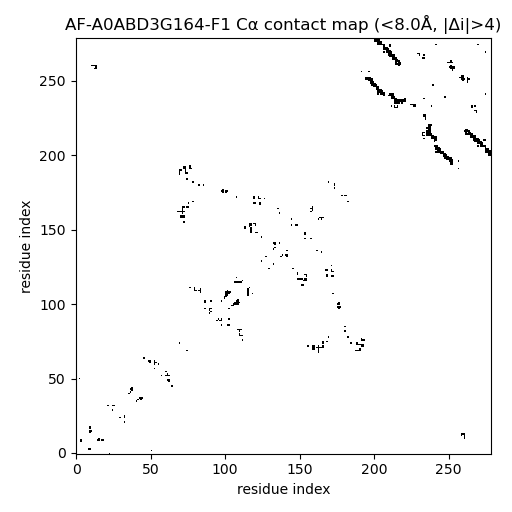82E-01  e=9.474E-07  Chlamydomonas reinhardtii
  2v4a-assembly3_C  TM=8.835E-01  e=1.674E-06  Chlamydomonas reinhardtii
  2v4a-assembly4_D  TM=8.600E-01  e=1.411E-06  Chlamydomonas reinhardtii

Sequence (279 aa):
MEDAAASNFFWEHADLEWRDWIVENLDRGADNIMGPILESKGYMLPFIVASWAKRAGHSELVYSFLKASISGVSHYFRWIQWAKERVQTLMDTQPEDVPKCVRPEGEDYPTFYMSFQNRMAGHILEDYSRDFLVETLTDDFFAWFVENKDNDDVLLEILRTNPSAFDLVVESWTKRAGDIFTYAKPKYLRHFEPNRFATLFLYLNDCPEGGETVFPYSKERLVTGINREGMEECSDGVAVPPVKLTASLFYSQTPMNDLDPASLHGGCPPAKGVKCTSV

Secondary structure (DSSP, 8-state):
-HHHHHTTHHHHTT-HHHHHHHHHHHHTT-S-SHHHHHHHHGGGHHHHHHHHHHHH--GGG------PPPPHHHHHHHHHHHHHHHHHHHHHH-GGGS-GGGSTTSTT---SSHHHHHHHHHHHHHHS-HHHHHHHH-HHHHHHHHHHTTSTTHHHHHHHH-TTHHHHHHHHHHHHH-GGG-----S---------SEEEEEE-S--SEE--EEETT----SS-----SS-GGGGSSEEE---TT-EEEEESB-TTS-B-GGG--EEPPEEES---EE-

Organism: NCBI:txid2107226

Radius of gyration: 24.06 Å; Cα contacts (8 Å, |Δi|>4): 366; chains: 1; bounding box: 66×41×60 Å

Foldseek 3Di:
DVVCVVVVVCQLQLNVVVVVVLVVCVVVVPPDPPVVCCVPPVVCVLVVQCVVLVVVPDPVSDDDDDPDDAQLLQLLVVLLVVLQVLLVVCCVPPVVLWDPLCHPVHQCPRDPDQSNLLVLLVLLVVPDDPVVVCVQQNPVLSVVSVVCSSPGCSSVVSRRRGVVCSVSSQVSSCVVGDPSSDDDRDPDDDRADDDAFKDKKAWAAFQPAAFWKAQQLAQPDPDADDCAPDDRSCRHHDTHGRHHGDMDMDGQADPSRRGNSSPDIDTTDRPGDDTDMDD

InterPro domains:
  IPR045054 Prolyl 4-hydroxylase [PTHR10869] (187-276)

Mean predicted aligned error: 7.76 Å

pLDDT: mean 90.18, std 6.82, range [66.44, 98.06]

Solvent-accessible surface area (backbone atoms only — not comparable to full-atom values): 16088 Å² total; per-residue (Å²): 109,71,72,43,65,75,64,50,43,38,57,74,66,54,33,54,70,56,50,53,53,50,51,53,39,59,78,69,64,58,92,69,64,61,61,60,39,50,74,78,44,45,83,49,50,67,57,53,52,51,57,48,26,65,71,69,71,41,82,89,57,62,80,77,78,77,82,72,75,66,55,12,46,26,52,49,55,53,47,36,54,51,49,43,53,49,44,51,53,37,56,76,74,46,46,88,75,53,43,66,48,45,34,94,90,21,78,63,26,66,59,93,46,66,72,36,42,32,48,49,44,48,40,42,65,72,75,47,55,68,71,61,46,28,72,71,58,35,61,72,52,41,54,50,46,69,76,38,43,85,50,85,63,47,51,51,53,49,14,69,77,34,41,72,53,38,56,49,51,51,51,45,49,27,73,72,52,33,76,96,56,68,78,83,80,71,94,73,69,76,89,52,75,95,69,65,56,59,51,56,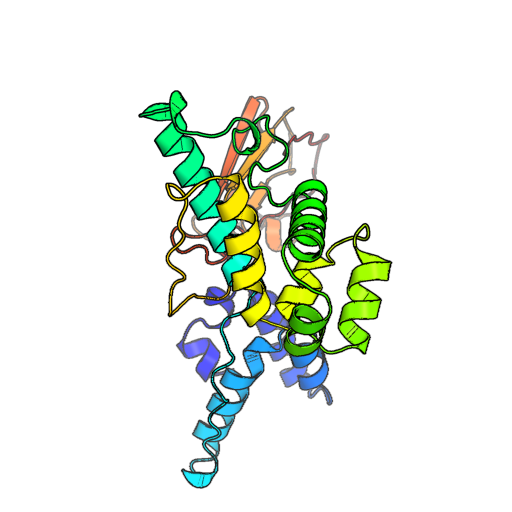39,38,20,73,33,58,28,88,32,52,33,22,46,20,17,45,62,30,72,84,42,91,76,77,90,54,86,50,80,97,44,71,55,58,43,32,31,31,66,45,71,34,42,53,84,40,72,50,77,50,49,38,33,45,100,85,71,44,67,35,46,50,48,45,66,46,76,36,65,54,76,36,78,62,76,46,73,50,116